Protein AF-A0A202BF23-F1 (afdb_monomer)

Secondary structure (DSSP, 8-state):
--SS---S-S-----PPSS-EE--------HHHHH--TTTSPP-HHHHHHHHHH-TT----EEEEPPSSS-EEEEEE--SSS-EEEEEEEEEESPPTT-EEEEEE--TTS-EE---EE--SSS-EEEEEEEEPTT-EEEEEEEEE-GGGPPPPTT-EEEEEEEEEE-TTSTTHHHHHHHHT-TTHHHHTPPEEEEEEEEEEEP---

Radius of gyration: 18.18 Å; Cα contacts (8 Å, |Δi|>4): 438; chains: 1; bounding box: 50×42×46 Å

Structure (mmCIF, N/CA/C/O backbone):
data_AF-A0A202BF23-F1
#
_entry.id   AF-A0A202BF23-F1
#
loop_
_atom_site.group_PDB
_atom_site.id
_atom_site.type_symbol
_atom_site.label_atom_id
_atom_site.label_alt_id
_atom_site.label_comp_id
_atom_site.label_asym_id
_atom_site.label_entity_id
_atom_site.label_seq_id
_atom_site.pdbx_PDB_ins_code
_atom_site.Cartn_x
_atom_site.Cartn_y
_atom_site.Cartn_z
_atom_site.occupancy
_atom_site.B_iso_or_equiv
_atom_site.auth_seq_id
_atom_site.auth_comp_id
_atom_site.auth_asym_id
_atom_site.auth_atom_id
_atom_site.pdbx_PDB_model_num
ATOM 1 N N . MET A 1 1 ? -21.261 -28.188 -0.546 1.00 32.59 1 MET A N 1
ATOM 2 C CA . MET A 1 1 ? -20.565 -27.336 -1.533 1.00 32.59 1 MET A CA 1
ATOM 3 C C . MET A 1 1 ? -21.656 -26.626 -2.327 1.00 32.59 1 MET A C 1
ATOM 5 O O . MET A 1 1 ? -22.545 -27.336 -2.766 1.00 32.59 1 MET A O 1
ATOM 9 N N . THR A 1 2 ? -21.747 -25.302 -2.445 1.00 29.02 2 THR A N 1
ATOM 10 C CA . THR A 1 2 ? -20.892 -24.213 -1.938 1.00 29.02 2 THR A CA 1
ATOM 11 C C . THR A 1 2 ? -21.683 -22.900 -1.945 1.00 29.02 2 THR A C 1
ATOM 13 O O . THR A 1 2 ? -22.467 -22.636 -2.849 1.00 29.02 2 THR A O 1
ATOM 16 N N . THR A 1 3 ? -21.447 -22.101 -0.908 1.00 30.55 3 THR A N 1
ATOM 17 C CA . THR A 1 3 ? -21.638 -20.652 -0.818 1.00 30.55 3 THR A CA 1
ATOM 18 C C . THR A 1 3 ? -21.166 -19.972 -2.103 1.00 30.55 3 THR A C 1
ATOM 20 O O . THR A 1 3 ? -20.131 -20.378 -2.631 1.00 30.55 3 THR A O 1
ATOM 23 N N . GLY A 1 4 ? -21.924 -18.971 -2.566 1.00 29.27 4 GLY A N 1
ATOM 24 C CA . GLY A 1 4 ? -21.693 -18.199 -3.792 1.00 29.27 4 GLY A CA 1
ATOM 25 C C . GLY A 1 4 ? -20.217 -18.062 -4.147 1.00 29.27 4 GLY A C 1
ATOM 26 O O . GLY A 1 4 ? -19.409 -17.543 -3.377 1.00 29.27 4 GLY A O 1
ATOM 27 N N . GLU A 1 5 ? -19.898 -18.642 -5.292 1.00 26.23 5 GLU A N 1
ATOM 28 C CA . GLU A 1 5 ? -18.566 -18.896 -5.800 1.00 26.23 5 GLU A CA 1
ATOM 29 C C . GLU A 1 5 ? -17.759 -17.599 -5.918 1.00 26.23 5 GLU A C 1
ATOM 31 O O . GLU A 1 5 ? -18.228 -16.576 -6.416 1.00 26.23 5 GLU A O 1
ATOM 36 N N . ARG A 1 6 ? -16.517 -17.649 -5.428 1.00 29.05 6 ARG A N 1
ATOM 37 C CA . ARG A 1 6 ? -15.528 -16.580 -5.576 1.00 29.05 6 ARG A CA 1
ATOM 38 C C . ARG A 1 6 ? -15.339 -16.285 -7.064 1.00 29.05 6 ARG A C 1
ATOM 40 O O . ARG A 1 6 ? -14.892 -17.160 -7.797 1.00 29.05 6 ARG A O 1
ATOM 47 N N . GLY A 1 7 ? -15.595 -15.051 -7.485 1.00 28.45 7 GLY A N 1
ATOM 48 C CA . GLY A 1 7 ? -15.391 -14.642 -8.870 1.00 28.45 7 GLY A CA 1
ATOM 49 C C . GLY A 1 7 ? -15.034 -13.168 -9.003 1.00 28.45 7 GLY A C 1
ATOM 50 O O . GLY A 1 7 ? -15.884 -12.363 -9.348 1.00 28.45 7 GLY A O 1
ATOM 51 N N . ALA A 1 8 ? -13.766 -12.825 -8.769 1.00 30.12 8 ALA A N 1
ATOM 52 C CA . ALA A 1 8 ? -13.170 -11.585 -9.286 1.00 30.12 8 ALA A CA 1
ATOM 53 C C . ALA A 1 8 ? -11.718 -11.796 -9.754 1.00 30.12 8 ALA A C 1
ATOM 55 O O . ALA A 1 8 ? -10.860 -10.921 -9.658 1.00 30.12 8 ALA A O 1
ATOM 56 N N . SER A 1 9 ? -11.414 -13.015 -10.200 1.00 29.23 9 SER A N 1
ATOM 57 C CA . SER A 1 9 ? -10.063 -13.422 -10.578 1.00 29.23 9 SER A CA 1
ATOM 58 C C . SER A 1 9 ? -10.107 -14.430 -11.724 1.00 29.23 9 SER A C 1
ATOM 60 O O . SER A 1 9 ? -9.580 -15.533 -11.619 1.00 29.23 9 SER A O 1
ATOM 62 N N . GLU A 1 10 ? -10.689 -14.030 -12.845 1.00 24.42 10 GLU A N 1
ATOM 63 C CA . GLU A 1 10 ? -10.120 -14.413 -14.132 1.00 24.42 10 GLU A CA 1
ATOM 64 C C . GLU A 1 10 ? -9.586 -13.127 -14.748 1.00 24.42 10 GLU A C 1
ATOM 66 O O . GLU A 1 10 ? -10.261 -12.101 -14.773 1.00 24.42 10 GLU A O 1
ATOM 71 N N . ALA A 1 11 ? -8.301 -13.141 -15.085 1.00 28.48 11 ALA A N 1
ATOM 72 C CA . ALA A 1 11 ? -7.583 -11.976 -15.556 1.00 28.48 11 ALA A CA 1
ATOM 73 C C . ALA A 1 11 ? -8.255 -11.428 -16.821 1.00 28.48 11 ALA A C 1
ATOM 75 O O . ALA A 1 11 ? -8.062 -11.964 -17.91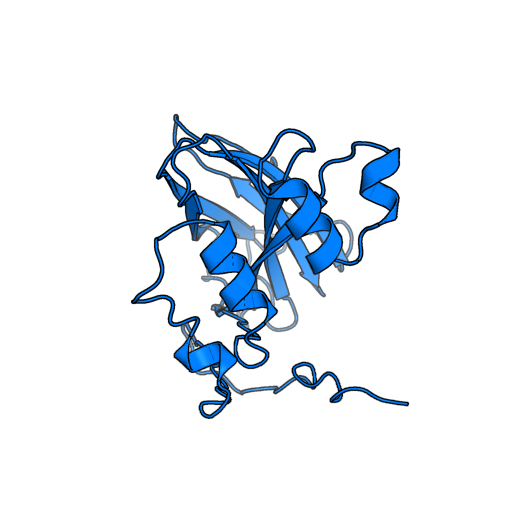0 1.00 28.48 11 ALA A O 1
ATOM 76 N N . PHE A 1 12 ? -9.006 -10.336 -16.691 1.00 29.98 12 PHE A N 1
ATOM 77 C CA . PHE A 1 12 ? -9.307 -9.498 -17.838 1.00 29.98 12 PHE A CA 1
ATOM 78 C C . PHE A 1 12 ? -7.980 -8.897 -18.304 1.00 29.98 12 PHE A C 1
ATOM 80 O O . PHE A 1 12 ? -7.415 -8.018 -17.653 1.00 29.98 12 PHE A O 1
ATOM 87 N N . VAL A 1 13 ? -7.451 -9.410 -19.413 1.00 35.03 13 VAL A N 1
ATOM 88 C CA . VAL A 1 13 ? -6.448 -8.689 -20.196 1.00 35.03 13 VAL A CA 1
ATOM 89 C C . VAL A 1 13 ? -7.226 -7.627 -20.959 1.00 35.03 13 VAL A C 1
ATOM 91 O O . VAL A 1 13 ? -7.806 -7.899 -22.006 1.00 35.03 13 VAL A O 1
ATOM 94 N N . ALA A 1 14 ? -7.322 -6.442 -20.368 1.00 39.75 14 ALA A N 1
ATOM 95 C CA . ALA A 1 14 ? -7.817 -5.269 -21.061 1.00 39.75 14 ALA A CA 1
ATOM 96 C C . ALA A 1 14 ? -6.629 -4.606 -21.765 1.00 39.75 14 ALA A C 1
ATOM 98 O O . ALA A 1 14 ? -5.595 -4.370 -21.140 1.00 39.75 14 ALA A O 1
ATOM 99 N N . ASP A 1 15 ? -6.772 -4.335 -23.059 1.00 42.09 15 ASP A N 1
ATOM 100 C CA . ASP A 1 15 ? -5.838 -3.484 -23.791 1.00 42.09 15 ASP A CA 1
ATOM 101 C C . ASP A 1 15 ? -6.163 -2.039 -23.395 1.00 42.09 15 ASP A C 1
ATOM 103 O O . ASP A 1 15 ? -7.164 -1.463 -23.833 1.00 42.09 15 ASP A O 1
ATOM 107 N N . LEU A 1 16 ? -5.425 -1.521 -22.413 1.00 51.53 16 LEU A N 1
ATOM 108 C CA . LEU A 1 16 ? -5.719 -0.235 -21.792 1.00 51.53 16 LEU A CA 1
ATOM 109 C C . LEU A 1 16 ? -5.020 0.889 -22.566 1.00 51.53 16 LEU A C 1
ATOM 111 O O . LEU A 1 16 ? -3.836 0.760 -22.883 1.00 51.53 16 LEU A O 1
ATOM 115 N N . PRO A 1 17 ? -5.712 2.006 -22.857 1.00 53.47 17 PRO A N 1
ATOM 116 C CA . PRO A 1 17 ? -5.052 3.185 -23.403 1.00 53.47 17 PRO A CA 1
ATOM 117 C C . PRO A 1 17 ? -3.982 3.697 -22.426 1.00 53.47 17 PRO A C 1
ATOM 119 O O . PRO A 1 17 ? -4.084 3.485 -21.218 1.00 53.47 17 PRO A O 1
ATOM 122 N N . LEU A 1 18 ? -2.975 4.403 -22.947 1.00 54.22 18 LEU A N 1
ATOM 123 C CA . LEU A 1 18 ? -1.952 5.061 -22.128 1.00 54.22 18 LEU A CA 1
ATOM 124 C C . LEU A 1 18 ? -2.610 5.983 -21.087 1.00 54.22 18 LEU A C 1
ATOM 126 O O . LEU A 1 18 ? -3.421 6.843 -21.442 1.00 54.22 18 LEU A O 1
ATOM 130 N N . GLY A 1 19 ? -2.234 5.819 -19.817 1.00 56.16 19 GLY A N 1
ATOM 131 C CA . GLY A 1 19 ? -2.743 6.601 -18.692 1.00 56.16 19 GLY A CA 1
ATOM 132 C C . GLY A 1 19 ? -3.387 5.759 -17.588 1.00 56.16 19 GLY A C 1
ATOM 133 O O . GLY A 1 19 ? -3.355 4.530 -17.595 1.00 56.16 19 GLY A O 1
ATOM 134 N N . HIS A 1 20 ? -3.967 6.447 -16.605 1.00 48.78 20 HIS A N 1
ATOM 135 C CA . HIS A 1 20 ? -4.634 5.803 -15.480 1.00 48.78 20 HIS A CA 1
ATOM 136 C C . HIS A 1 20 ? -5.991 5.235 -15.904 1.00 48.78 20 HIS A C 1
ATOM 138 O O . HIS A 1 20 ? -6.834 5.965 -16.431 1.00 48.78 20 HIS A O 1
ATOM 144 N N . VAL A 1 21 ? -6.224 3.952 -15.618 1.00 54.69 21 VAL A N 1
ATOM 145 C CA . VAL A 1 21 ? -7.527 3.315 -15.829 1.00 54.69 21 VAL A CA 1
ATOM 146 C C . VAL A 1 21 ? -8.022 2.675 -14.539 1.00 54.69 21 VAL A C 1
ATOM 148 O O . VAL A 1 21 ? -7.335 1.864 -13.914 1.00 54.69 21 VAL A O 1
ATOM 151 N N . CYS A 1 22 ? -9.262 3.008 -14.186 1.00 48.50 22 CYS A N 1
ATOM 152 C CA . CYS A 1 22 ? -10.037 2.324 -13.160 1.00 48.50 22 CYS A CA 1
ATOM 153 C C . CYS A 1 22 ? -10.973 1.313 -13.825 1.00 48.50 22 CYS A C 1
ATOM 155 O O . CYS A 1 22 ? -11.827 1.695 -14.623 1.00 48.50 22 CYS A O 1
ATOM 157 N N . LEU A 1 23 ? -10.853 0.033 -13.471 1.00 48.53 23 LEU A N 1
ATOM 158 C CA . LEU A 1 23 ? -11.830 -0.989 -13.842 1.00 48.53 23 LEU A CA 1
ATOM 159 C C . LEU A 1 23 ? -12.785 -1.198 -12.667 1.00 48.53 23 LEU A C 1
ATOM 161 O O . LEU A 1 23 ? -12.364 -1.615 -11.590 1.00 48.53 23 LEU A O 1
ATOM 165 N N . VAL A 1 24 ? -14.063 -0.889 -12.882 1.00 45.72 24 VAL A N 1
ATOM 166 C CA . VAL A 1 24 ? -15.134 -1.098 -11.904 1.00 45.72 24 VAL A CA 1
ATOM 167 C C . VAL A 1 24 ? -16.125 -2.085 -12.503 1.00 45.72 24 VAL A C 1
ATOM 169 O O . VAL A 1 24 ? -16.767 -1.790 -13.508 1.00 45.72 24 VAL A O 1
ATOM 172 N N . ALA A 1 25 ? -16.259 -3.251 -11.880 1.00 44.91 25 ALA A N 1
ATOM 173 C CA . ALA A 1 25 ? -17.493 -4.018 -11.965 1.00 44.91 25 ALA A CA 1
ATOM 174 C C . ALA A 1 25 ? -18.330 -3.626 -10.743 1.00 44.91 25 ALA A C 1
ATOM 176 O O . ALA A 1 25 ? -17.767 -3.362 -9.688 1.00 44.91 25 ALA A O 1
ATOM 177 N N . THR A 1 26 ? -19.653 -3.563 -10.851 1.00 47.16 26 THR A N 1
ATOM 178 C CA . THR A 1 26 ? -20.543 -3.313 -9.706 1.00 47.16 26 THR A CA 1
ATOM 179 C C . THR A 1 26 ? -21.704 -4.291 -9.745 1.00 47.16 26 THR A C 1
ATOM 181 O O . THR A 1 26 ? -22.404 -4.383 -10.748 1.00 47.16 26 THR A O 1
ATOM 184 N N . ILE A 1 27 ? -21.930 -5.015 -8.645 1.00 50.59 27 ILE A N 1
ATOM 185 C CA . ILE A 1 27 ? -23.194 -5.720 -8.409 1.00 50.59 27 ILE A CA 1
ATOM 186 C C . ILE A 1 27 ? -24.073 -4.733 -7.644 1.00 50.59 27 ILE A C 1
ATOM 188 O O . ILE A 1 27 ? -23.914 -4.544 -6.443 1.00 50.59 27 ILE A O 1
ATOM 192 N N . THR A 1 28 ? -24.943 -4.029 -8.360 1.00 52.12 28 THR A N 1
ATOM 193 C CA . THR A 1 28 ? -25.687 -2.872 -7.837 1.00 52.12 28 THR A CA 1
ATOM 194 C C . THR A 1 28 ? -26.924 -3.223 -7.006 1.00 52.12 28 THR A C 1
ATOM 196 O O . THR A 1 28 ? -27.590 -2.307 -6.540 1.00 52.12 28 THR A O 1
ATOM 199 N N . ASP A 1 29 ? -27.239 -4.508 -6.808 1.00 52.84 29 ASP A N 1
ATOM 200 C CA . ASP A 1 29 ? -28.583 -4.938 -6.378 1.00 52.84 29 ASP A CA 1
ATOM 201 C C . ASP A 1 29 ? -28.593 -5.859 -5.138 1.00 52.84 29 ASP A C 1
ATOM 203 O O . ASP A 1 29 ? -29.412 -6.768 -5.019 1.00 52.84 29 ASP A O 1
ATOM 207 N N . ALA A 1 30 ? -27.659 -5.654 -4.198 1.00 61.03 30 ALA A N 1
ATOM 208 C CA . ALA A 1 30 ? -27.653 -6.360 -2.912 1.00 61.03 30 ALA A CA 1
ATOM 209 C C . ALA A 1 30 ? -27.867 -5.400 -1.732 1.00 61.03 30 ALA A C 1
ATOM 211 O O . ALA A 1 30 ? -27.200 -4.372 -1.627 1.00 61.03 30 ALA A O 1
ATOM 212 N N . ASP A 1 31 ? -28.725 -5.807 -0.791 1.00 64.31 31 ASP A N 1
ATOM 213 C CA . ASP A 1 31 ? -29.079 -5.107 0.458 1.00 64.31 31 ASP A CA 1
ATOM 214 C C . ASP A 1 31 ? -27.857 -4.590 1.245 1.00 64.31 31 ASP A C 1
ATOM 216 O O . ASP A 1 31 ? -27.899 -3.541 1.892 1.00 64.31 31 ASP A O 1
ATOM 220 N N . PHE A 1 32 ? -26.745 -5.327 1.170 1.00 62.38 32 PHE A N 1
ATOM 221 C CA . PHE A 1 32 ? -25.466 -4.952 1.763 1.00 62.38 32 PHE A CA 1
ATOM 222 C C . PHE A 1 32 ? -24.928 -3.622 1.209 1.00 62.38 32 PHE A C 1
ATOM 224 O O . PHE A 1 32 ? -24.471 -2.797 1.995 1.00 62.38 32 PHE A O 1
ATOM 231 N N . PHE A 1 33 ? -25.000 -3.380 -0.105 1.00 61.34 33 PHE A N 1
ATOM 232 C CA . PHE A 1 33 ? -24.455 -2.172 -0.743 1.00 61.34 33 PHE A CA 1
ATOM 233 C C . PHE A 1 33 ? -25.331 -0.944 -0.533 1.00 61.34 33 PHE A C 1
ATOM 235 O O . PHE A 1 33 ? -24.811 0.157 -0.371 1.00 61.34 33 PHE A O 1
ATOM 242 N N . THR A 1 34 ? -26.651 -1.123 -0.467 1.00 65.81 34 THR A N 1
ATOM 243 C CA . THR A 1 34 ? -27.574 -0.038 -0.117 1.00 65.81 34 THR A CA 1
ATOM 244 C C . THR A 1 34 ? -27.359 0.427 1.326 1.00 65.81 34 THR A C 1
ATOM 246 O O . THR A 1 34 ? -27.456 1.619 1.609 1.00 65.81 34 THR A O 1
ATOM 249 N N . LYS A 1 35 ? -27.033 -0.503 2.238 1.00 62.34 35 LYS A N 1
ATOM 250 C CA . LYS A 1 35 ? -26.780 -0.222 3.663 1.00 62.34 35 LYS A CA 1
ATOM 251 C C . LYS A 1 35 ? -25.335 0.202 3.964 1.00 62.34 35 LYS A C 1
ATOM 253 O O . LYS A 1 35 ? -25.120 0.914 4.936 1.00 62.34 35 LYS A O 1
ATOM 258 N N . ASN A 1 36 ? -24.366 -0.185 3.134 1.00 57.69 36 ASN A N 1
ATOM 259 C CA . ASN A 1 36 ? -22.954 0.202 3.239 1.00 57.69 36 ASN A CA 1
ATOM 260 C C . ASN A 1 36 ? -22.564 1.158 2.105 1.00 57.69 36 ASN A C 1
ATOM 262 O O . ASN A 1 36 ? -21.635 0.892 1.347 1.00 57.69 36 ASN A O 1
ATOM 266 N N . ASN A 1 37 ? -23.286 2.266 1.953 1.00 63.66 37 ASN A N 1
ATOM 267 C CA . ASN A 1 37 ? -22.880 3.309 1.019 1.00 63.66 37 ASN A CA 1
ATOM 268 C C . ASN A 1 37 ? -21.746 4.150 1.654 1.00 63.66 37 ASN A C 1
ATOM 270 O O . ASN A 1 37 ? -21.987 4.813 2.665 1.00 63.66 37 ASN A O 1
ATOM 274 N N . PRO A 1 38 ? -20.529 4.176 1.073 1.00 57.25 38 PRO A N 1
ATOM 275 C CA . PRO A 1 38 ? -19.379 4.889 1.633 1.00 57.25 38 PRO A CA 1
ATOM 276 C C . PRO A 1 38 ? -19.593 6.407 1.722 1.00 57.25 38 PRO A C 1
ATOM 278 O O . PRO A 1 38 ? -18.895 7.077 2.473 1.00 57.25 38 PRO A O 1
ATOM 281 N N . LEU A 1 39 ? -20.572 6.955 0.993 1.00 60.59 39 LEU A N 1
ATOM 282 C CA . LEU A 1 39 ? -20.946 8.369 1.069 1.00 60.59 39 LEU A CA 1
ATOM 283 C C . LEU A 1 39 ? -21.827 8.708 2.280 1.00 60.59 39 LEU A C 1
ATOM 285 O O . LEU A 1 39 ? -21.992 9.884 2.591 1.00 60.59 39 LEU A O 1
ATOM 289 N N . THR A 1 40 ? -22.440 7.711 2.923 1.00 66.75 40 THR A N 1
ATOM 290 C CA . THR A 1 40 ? -23.420 7.920 4.005 1.00 66.75 40 THR A CA 1
ATOM 291 C C . THR A 1 40 ? -23.007 7.303 5.335 1.00 66.75 40 THR A C 1
ATOM 293 O O . THR A 1 40 ? -23.653 7.571 6.345 1.00 66.75 40 THR A O 1
ATOM 296 N N . ILE A 1 41 ? -21.979 6.456 5.347 1.00 67.44 41 ILE A N 1
ATOM 297 C CA . ILE A 1 41 ? -21.388 5.922 6.578 1.00 67.44 41 ILE A CA 1
ATOM 298 C C . ILE A 1 41 ? -20.361 6.908 7.140 1.00 67.44 41 ILE A C 1
ATOM 300 O O . ILE A 1 41 ? -19.752 7.680 6.399 1.00 67.44 41 ILE A O 1
ATOM 304 N N . GLU A 1 42 ? -20.177 6.884 8.459 1.00 69.19 42 GLU A N 1
ATOM 305 C CA . GLU A 1 42 ? -19.131 7.659 9.128 1.00 69.19 42 GLU A CA 1
ATOM 306 C C . GLU A 1 42 ? -17.753 7.289 8.554 1.00 69.19 42 GLU A C 1
ATOM 308 O O . GLU A 1 42 ? -17.476 6.114 8.295 1.00 69.19 42 GLU A O 1
ATOM 313 N N . GLN A 1 43 ? -16.904 8.286 8.300 1.00 67.88 43 GLN A N 1
ATOM 314 C CA . GLN A 1 43 ? -15.567 8.046 7.753 1.00 67.88 43 GLN A CA 1
ATOM 315 C C . GLN A 1 43 ? -14.695 7.313 8.781 1.00 67.88 43 GLN A C 1
ATOM 317 O O . GLN A 1 43 ? -14.816 7.551 9.980 1.00 67.88 43 GLN A O 1
ATOM 322 N N . GLY A 1 44 ? -13.841 6.404 8.310 1.00 75.75 44 GLY A N 1
ATOM 323 C CA . GLY A 1 44 ? -12.991 5.583 9.169 1.00 75.75 44 GLY A CA 1
ATOM 324 C C . GLY A 1 44 ? -12.388 4.402 8.415 1.00 75.75 44 GLY A C 1
ATOM 325 O O . GLY A 1 44 ? -12.989 3.871 7.472 1.00 75.75 44 GLY A O 1
ATOM 326 N N . ASN A 1 45 ? -11.205 3.960 8.841 1.00 77.50 45 ASN A N 1
ATOM 327 C CA . ASN A 1 45 ? -10.457 2.895 8.173 1.00 77.50 45 ASN A CA 1
ATOM 328 C C . ASN A 1 45 ? -11.267 1.594 8.139 1.00 77.50 45 ASN A C 1
ATOM 330 O O . ASN A 1 45 ? -11.342 0.933 7.103 1.00 77.50 45 ASN A O 1
ATOM 334 N N . TRP A 1 46 ? -11.932 1.255 9.249 1.00 80.94 46 TRP A N 1
ATOM 335 C CA . TRP A 1 46 ? -12.755 0.048 9.350 1.00 80.94 46 TRP A CA 1
ATOM 336 C C . TRP A 1 46 ? -13.915 0.033 8.349 1.00 80.94 46 TRP A C 1
ATOM 338 O O . TRP A 1 46 ? -14.144 -0.970 7.668 1.00 80.94 46 TRP A O 1
ATOM 348 N N . ASN A 1 47 ? -14.629 1.152 8.225 1.00 75.19 47 ASN A N 1
ATOM 349 C CA . ASN A 1 47 ? -15.759 1.281 7.309 1.00 75.19 47 ASN A CA 1
ATOM 350 C C . ASN A 1 47 ? -15.298 1.191 5.850 1.00 75.19 47 ASN A C 1
ATOM 352 O O . ASN A 1 47 ? -15.912 0.488 5.045 1.00 75.19 47 ASN A O 1
ATOM 356 N N . PHE A 1 48 ? -14.167 1.823 5.532 1.00 72.94 48 PHE A N 1
ATOM 357 C CA . PHE A 1 48 ? -13.545 1.747 4.216 1.00 72.94 48 PHE A CA 1
ATOM 358 C C . PHE A 1 48 ? -13.124 0.314 3.841 1.00 72.94 48 PHE A C 1
ATOM 360 O O . PHE A 1 48 ? -13.490 -0.176 2.772 1.00 72.94 48 PHE A O 1
ATOM 367 N N . VAL A 1 49 ? -12.423 -0.396 4.731 1.00 73.31 49 VAL A N 1
ATOM 368 C CA . VAL A 1 49 ? -12.025 -1.802 4.522 1.00 73.31 49 VAL A CA 1
ATOM 369 C C . VAL A 1 49 ? -13.229 -2.707 4.364 1.00 73.31 49 VAL A C 1
ATOM 371 O O . VAL A 1 49 ? -13.269 -3.538 3.459 1.00 73.31 49 VAL A O 1
ATOM 374 N N . THR A 1 50 ? -14.191 -2.593 5.280 1.00 72.25 50 THR A N 1
ATOM 375 C CA . THR A 1 50 ? -15.366 -3.465 5.298 1.00 72.25 50 THR A CA 1
ATOM 376 C C . THR A 1 50 ? -16.134 -3.316 3.995 1.00 72.25 50 THR A C 1
ATOM 378 O O . THR A 1 50 ? -16.556 -4.318 3.415 1.00 72.25 50 THR A O 1
ATOM 381 N N . TRP A 1 51 ? -16.252 -2.084 3.494 1.00 70.88 51 TRP A N 1
ATOM 382 C CA . TRP A 1 51 ? -16.799 -1.824 2.174 1.00 70.88 51 TRP A CA 1
ATOM 383 C C . TRP A 1 51 ? -15.971 -2.489 1.069 1.00 70.88 51 TRP A C 1
ATOM 385 O O . TRP A 1 51 ? -16.534 -3.220 0.260 1.00 70.88 51 TRP A O 1
ATOM 395 N N . LEU A 1 52 ? -14.649 -2.295 1.056 1.00 68.50 52 LEU A N 1
ATOM 396 C CA . LEU A 1 52 ? -13.762 -2.819 0.013 1.00 68.50 52 LEU A CA 1
ATOM 397 C C . LEU A 1 52 ? -13.774 -4.354 -0.063 1.00 68.50 52 LEU A C 1
ATOM 399 O O . LEU A 1 52 ? -13.883 -4.911 -1.149 1.00 68.50 52 LEU A O 1
ATOM 403 N N . ILE A 1 53 ? -13.705 -5.045 1.077 1.00 70.06 53 ILE A N 1
ATOM 404 C CA . ILE A 1 53 ? -13.633 -6.515 1.137 1.00 70.06 53 ILE A CA 1
ATOM 405 C C . ILE A 1 53 ? -14.965 -7.171 0.761 1.00 70.06 53 ILE A C 1
ATOM 407 O O . ILE A 1 53 ? -14.981 -8.192 0.074 1.00 70.06 53 ILE A O 1
ATOM 411 N N . ASN A 1 54 ? -16.088 -6.604 1.202 1.00 66.69 54 ASN A N 1
ATOM 412 C CA . ASN A 1 54 ? -17.408 -7.175 0.926 1.00 66.69 54 ASN A CA 1
ATOM 413 C C . ASN A 1 54 ? -17.982 -6.720 -0.419 1.00 66.69 54 ASN A C 1
ATOM 415 O O . ASN A 1 54 ? -18.924 -7.323 -0.937 1.00 66.69 54 ASN A O 1
ATOM 419 N N . ASN A 1 55 ? -17.407 -5.682 -1.022 1.00 61.62 55 ASN A N 1
ATOM 42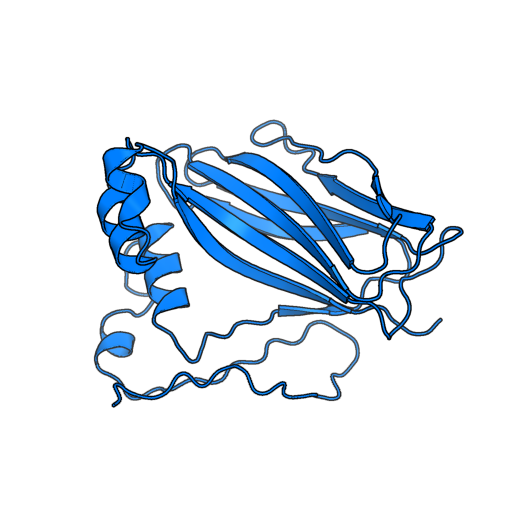0 C CA . ASN A 1 55 ? -17.691 -5.329 -2.394 1.00 61.62 55 ASN A CA 1
ATOM 421 C C . ASN A 1 55 ? -16.901 -6.238 -3.336 1.00 61.62 55 ASN A C 1
ATOM 423 O O . ASN A 1 55 ? -15.828 -5.887 -3.806 1.00 61.62 55 ASN A O 1
ATOM 427 N N . GLY A 1 56 ? -17.471 -7.405 -3.664 1.00 49.62 56 GLY A N 1
ATOM 428 C CA . GLY A 1 56 ? -16.892 -8.341 -4.644 1.00 49.62 56 GLY A CA 1
ATOM 429 C C . GLY A 1 56 ? -16.659 -7.725 -6.033 1.00 49.62 56 GLY A C 1
ATOM 430 O O . GLY A 1 56 ? -15.930 -8.278 -6.851 1.00 49.62 56 GLY A O 1
ATOM 431 N N . ALA A 1 57 ? -17.253 -6.559 -6.274 1.00 49.12 57 ALA A N 1
ATOM 432 C CA . ALA A 1 57 ? -17.115 -5.742 -7.461 1.00 49.12 57 ALA A CA 1
ATOM 433 C C . ALA A 1 57 ? -16.010 -4.660 -7.310 1.00 49.12 57 ALA A C 1
ATOM 435 O O . ALA A 1 57 ? -15.386 -4.251 -8.288 1.00 49.12 57 ALA A O 1
ATOM 436 N N . ALA A 1 58 ? -15.649 -4.302 -6.071 1.00 46.59 58 ALA A N 1
ATOM 437 C CA . ALA A 1 58 ? -14.440 -3.557 -5.712 1.00 46.59 58 ALA A CA 1
ATOM 438 C C . ALA A 1 58 ? -13.180 -4.437 -5.735 1.00 46.59 58 ALA A C 1
ATOM 440 O O . ALA A 1 58 ? -12.253 -4.222 -4.952 1.00 46.59 58 ALA A O 1
ATOM 441 N N . ALA A 1 59 ? -13.095 -5.382 -6.680 1.00 45.03 59 ALA A N 1
ATOM 442 C CA . ALA A 1 59 ? -11.834 -5.973 -7.120 1.00 45.03 59 ALA A CA 1
ATOM 443 C C . ALA A 1 59 ? -11.000 -4.901 -7.841 1.00 45.03 59 ALA A C 1
ATOM 445 O O . ALA A 1 59 ? -10.737 -4.938 -9.042 1.00 45.03 59 ALA A O 1
ATOM 446 N N . TRP A 1 60 ? -10.654 -3.881 -7.072 1.00 50.16 60 TRP A N 1
ATOM 447 C CA . TRP A 1 60 ? -10.058 -2.643 -7.486 1.00 50.16 60 TRP A CA 1
ATOM 448 C C . TRP A 1 60 ? -8.606 -2.935 -7.815 1.00 50.16 60 TRP A C 1
ATOM 450 O O . TRP A 1 60 ? -7.764 -3.115 -6.937 1.00 50.16 60 TRP A O 1
ATOM 460 N N . ARG A 1 61 ? -8.310 -3.023 -9.108 1.00 54.66 61 ARG A N 1
ATOM 461 C CA . ARG A 1 61 ? -6.940 -2.921 -9.592 1.00 54.66 61 ARG A CA 1
ATOM 462 C C . ARG A 1 61 ? -6.805 -1.548 -10.203 1.00 54.66 61 ARG A C 1
ATOM 464 O O . ARG A 1 61 ? -7.206 -1.328 -11.341 1.00 54.66 61 ARG A O 1
ATOM 471 N N . ASN A 1 62 ? -6.286 -0.613 -9.416 1.00 56.59 62 ASN A N 1
ATOM 472 C CA . ASN A 1 62 ? -5.760 0.606 -9.999 1.00 56.59 62 ASN A CA 1
ATOM 473 C C . ASN A 1 62 ? -4.556 0.211 -10.837 1.00 56.59 62 ASN A C 1
ATOM 475 O O . ASN A 1 62 ? -3.625 -0.401 -10.309 1.00 56.59 62 ASN A O 1
ATOM 479 N N . VAL A 1 63 ? -4.592 0.523 -12.125 1.00 55.91 63 VAL A N 1
ATOM 480 C CA . VAL A 1 63 ? -3.477 0.250 -13.019 1.00 55.91 63 VAL A CA 1
ATOM 481 C C . VAL A 1 63 ? -2.997 1.567 -13.596 1.00 55.91 63 VAL A C 1
ATOM 483 O O . VAL A 1 63 ? -3.793 2.422 -13.991 1.00 55.91 63 VAL A O 1
ATOM 486 N N . ASN A 1 64 ? -1.685 1.743 -13.608 1.00 62.09 64 ASN A N 1
ATOM 487 C CA . ASN A 1 64 ? -1.053 2.832 -14.329 1.00 62.09 64 ASN A CA 1
ATOM 488 C C . ASN A 1 64 ? 0.244 2.335 -14.943 1.00 62.09 64 ASN A C 1
ATOM 490 O O . ASN A 1 64 ? 0.851 1.379 -14.453 1.00 62.09 64 ASN A O 1
ATOM 494 N N . THR A 1 65 ? 0.679 2.974 -16.012 1.00 59.88 65 THR A N 1
ATOM 495 C CA . THR A 1 65 ? 2.000 2.697 -16.547 1.00 59.88 65 THR A CA 1
ATOM 496 C C . THR A 1 65 ? 3.067 3.389 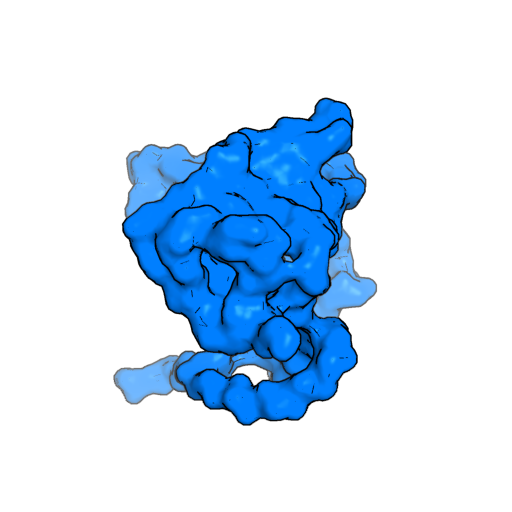-15.706 1.00 59.88 65 THR A C 1
ATOM 498 O O . THR A 1 65 ? 2.832 4.433 -15.092 1.00 59.88 65 THR A O 1
ATOM 501 N N . VAL A 1 66 ? 4.239 2.764 -15.600 1.00 61.09 66 VAL A N 1
ATOM 502 C CA . VAL A 1 66 ? 5.395 3.366 -14.937 1.00 61.09 66 VAL A CA 1
ATOM 503 C C . VAL A 1 66 ? 5.829 4.558 -15.794 1.00 61.09 66 VAL A C 1
ATOM 505 O O . VAL A 1 66 ? 6.152 4.356 -16.965 1.00 61.09 66 VAL A O 1
ATOM 508 N N . PRO A 1 67 ? 5.868 5.789 -15.254 1.00 61.97 67 PRO A N 1
ATOM 509 C CA . PRO A 1 67 ? 6.380 6.921 -16.009 1.00 61.97 67 PRO A CA 1
ATOM 510 C C . PRO A 1 67 ? 7.822 6.650 -16.460 1.00 61.97 67 PRO A C 1
ATOM 512 O O . PRO A 1 67 ? 8.604 6.064 -15.712 1.00 61.97 67 PRO A O 1
ATOM 515 N N . LYS A 1 68 ? 8.192 7.117 -17.664 1.00 56.00 68 LYS A N 1
ATOM 516 C CA . LYS A 1 68 ? 9.494 6.851 -18.320 1.00 56.00 68 LYS A CA 1
ATOM 517 C C . LYS A 1 68 ? 10.739 7.075 -17.445 1.00 56.00 68 LYS A C 1
ATOM 519 O O . LYS A 1 68 ? 11.782 6.507 -17.750 1.00 56.00 68 LYS A O 1
ATOM 524 N N . LEU A 1 69 ? 10.642 7.886 -16.389 1.00 56.50 69 LEU A N 1
ATOM 525 C CA . LEU A 1 69 ? 11.718 8.191 -15.448 1.00 56.50 69 LEU A CA 1
ATOM 526 C C . LEU A 1 69 ? 11.189 8.242 -14.002 1.00 56.50 69 LEU A C 1
ATOM 528 O O . LEU A 1 69 ? 10.820 9.297 -13.497 1.00 56.50 69 LEU A O 1
ATOM 532 N N . GLY A 1 70 ? 11.200 7.099 -13.320 1.00 65.31 70 GLY A N 1
ATOM 533 C CA . GLY A 1 70 ? 11.895 7.004 -12.034 1.00 65.31 70 GLY A CA 1
ATOM 534 C C . GLY A 1 70 ? 11.265 7.576 -10.762 1.00 65.31 70 GLY A C 1
ATOM 535 O O . GLY A 1 70 ? 11.749 7.204 -9.704 1.00 65.31 70 GLY A O 1
ATOM 536 N N . GLU A 1 71 ? 10.206 8.380 -10.772 1.00 72.38 71 GLU A N 1
ATOM 537 C CA . GLU A 1 71 ? 9.479 8.718 -9.536 1.00 72.38 71 GLU A CA 1
ATOM 538 C C . GLU A 1 71 ? 7.976 8.835 -9.795 1.00 72.38 71 GLU A C 1
ATOM 540 O O . GLU A 1 71 ? 7.525 9.452 -10.759 1.00 72.38 71 GLU A O 1
ATOM 545 N N . THR A 1 72 ? 7.176 8.222 -8.930 1.00 78.88 72 THR A N 1
ATOM 546 C CA . THR A 1 72 ? 5.716 8.355 -8.926 1.00 78.88 72 THR A CA 1
ATOM 547 C C . THR A 1 72 ? 5.214 8.366 -7.489 1.00 78.88 72 THR A C 1
ATOM 549 O O . THR A 1 72 ? 5.953 8.015 -6.569 1.00 78.88 72 THR A O 1
ATOM 552 N N . SER A 1 73 ? 3.978 8.799 -7.263 1.00 78.94 73 SER A N 1
ATOM 553 C CA . SER A 1 73 ? 3.398 8.823 -5.927 1.00 78.94 73 SER A CA 1
ATOM 554 C C . SER A 1 73 ? 1.971 8.300 -5.911 1.00 78.94 73 SER A C 1
ATOM 556 O O . SER A 1 73 ? 1.207 8.446 -6.864 1.00 78.94 73 SER A O 1
ATOM 558 N N . LEU A 1 74 ? 1.629 7.669 -4.794 1.00 79.75 74 LEU A N 1
ATOM 559 C CA . LEU A 1 74 ? 0.281 7.269 -4.425 1.00 79.75 74 LEU A CA 1
ATOM 560 C C . LEU A 1 74 ? -0.135 8.057 -3.188 1.00 79.75 74 LEU A C 1
ATOM 562 O O . LEU A 1 74 ? 0.704 8.408 -2.359 1.00 79.75 74 LEU A O 1
ATOM 566 N N . VAL A 1 75 ? -1.430 8.312 -3.046 1.00 77.88 75 VAL A N 1
ATOM 567 C CA . VAL A 1 75 ? -1.982 8.913 -1.829 1.00 77.88 75 VAL A CA 1
ATOM 568 C C . VAL A 1 75 ? -2.474 7.798 -0.917 1.00 77.88 75 VAL A C 1
ATOM 570 O O . VAL A 1 75 ? -3.091 6.839 -1.382 1.00 77.88 75 VAL A O 1
ATOM 573 N N . PHE A 1 76 ? -2.206 7.926 0.377 1.00 79.19 76 PHE A N 1
ATOM 574 C CA . PHE A 1 76 ? -2.775 7.056 1.397 1.00 79.19 76 PHE A CA 1
ATOM 575 C C . PHE A 1 76 ? -3.352 7.889 2.536 1.00 79.19 76 PHE A C 1
ATOM 577 O O . PHE A 1 76 ? -2.924 9.018 2.779 1.00 79.19 76 PHE A O 1
ATOM 584 N N . HIS A 1 77 ? -4.328 7.321 3.234 1.00 78.62 77 HIS A N 1
ATOM 585 C CA . HIS A 1 77 ? -5.056 8.015 4.285 1.00 78.62 77 HIS A CA 1
ATOM 586 C C . HIS A 1 77 ? -5.101 7.179 5.558 1.00 7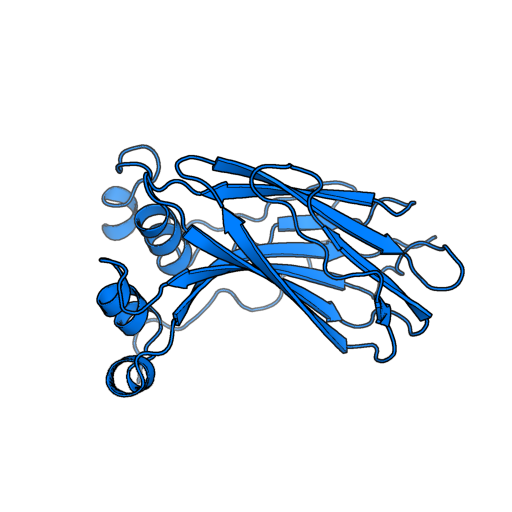8.62 77 HIS A C 1
ATOM 588 O O . HIS A 1 77 ? -5.318 5.970 5.494 1.00 78.62 77 HIS A O 1
ATOM 594 N N . ASN A 1 78 ? -4.957 7.849 6.697 1.00 84.81 78 ASN A N 1
ATOM 595 C CA . ASN A 1 78 ? -5.505 7.388 7.960 1.00 84.81 78 ASN A CA 1
ATOM 596 C C . ASN A 1 78 ? -6.812 8.146 8.200 1.00 84.81 78 ASN A C 1
ATOM 598 O O . ASN A 1 78 ? -6.786 9.354 8.416 1.00 84.81 78 ASN A O 1
ATOM 602 N N . GLN A 1 79 ? -7.947 7.457 8.135 1.00 81.56 79 GLN A N 1
ATOM 603 C CA . GLN A 1 79 ? -9.258 8.079 8.340 1.00 81.56 79 GLN A CA 1
ATOM 604 C C . GLN A 1 79 ? -9.694 8.081 9.807 1.00 81.56 79 GLN A C 1
ATOM 606 O O . GLN A 1 79 ? -10.699 8.705 10.136 1.00 81.56 79 GLN A O 1
ATOM 611 N N . ASP A 1 80 ? -8.957 7.399 10.683 1.00 80.50 80 ASP A N 1
ATOM 612 C CA . ASP A 1 80 ? -9.312 7.302 12.092 1.00 80.50 80 ASP A CA 1
ATOM 613 C C . ASP A 1 80 ? -8.759 8.494 12.884 1.00 80.50 80 ASP A C 1
ATOM 615 O O . ASP A 1 80 ? -7.731 9.093 12.554 1.00 80.50 80 ASP A O 1
ATOM 619 N N . GLY A 1 81 ? -9.441 8.827 13.982 1.00 84.88 81 GLY A N 1
ATOM 620 C CA . GLY A 1 81 ? -9.010 9.852 14.941 1.00 84.88 81 GLY A CA 1
ATOM 621 C C . GLY A 1 81 ? -7.830 9.429 15.829 1.00 84.88 81 GLY A C 1
ATOM 622 O O . GLY A 1 81 ? -7.456 10.166 16.742 1.00 84.88 81 GLY A O 1
ATOM 623 N N . THR A 1 82 ? -7.248 8.257 15.585 1.00 91.56 82 THR A N 1
ATOM 624 C CA . THR A 1 82 ? -6.125 7.670 16.325 1.00 91.56 82 THR A CA 1
ATOM 625 C C . THR A 1 82 ? -4.908 7.496 15.418 1.00 91.56 82 THR A C 1
ATOM 627 O O . THR A 1 82 ? -5.065 7.369 14.204 1.00 91.56 82 THR A O 1
ATOM 630 N N . PRO A 1 83 ? -3.675 7.501 15.960 1.00 94.88 83 PRO A N 1
ATOM 631 C CA . PRO A 1 83 ? -2.509 7.096 15.187 1.00 94.88 83 PRO A CA 1
ATOM 632 C C . PRO A 1 83 ? -2.610 5.612 14.831 1.00 94.88 83 PRO A C 1
ATOM 634 O O . PRO A 1 83 ? -2.779 4.779 15.721 1.00 94.88 83 PRO A O 1
ATOM 637 N N . GLU A 1 84 ? -2.459 5.280 13.552 1.00 93.31 84 GLU A N 1
ATOM 638 C CA . GLU A 1 84 ? -2.613 3.911 13.053 1.00 93.31 84 GLU A CA 1
ATOM 639 C C . GLU A 1 84 ? -1.360 3.444 12.313 1.00 93.31 84 GLU A C 1
ATOM 641 O O . GLU A 1 84 ? -0.687 4.218 11.628 1.00 93.31 84 GLU A O 1
ATOM 646 N N . GLN A 1 85 ? -1.025 2.159 12.454 1.00 96.06 85 GLN A N 1
ATOM 647 C CA . GLN A 1 85 ? 0.119 1.571 11.765 1.00 96.06 85 GLN A CA 1
ATOM 648 C C . GLN A 1 85 ? -0.304 1.003 10.409 1.00 96.06 85 GLN A C 1
ATOM 650 O O . GLN A 1 85 ? -1.205 0.173 10.324 1.00 96.06 85 GLN A O 1
ATOM 655 N N . PHE A 1 86 ? 0.418 1.375 9.357 1.00 94.06 86 PHE A N 1
ATOM 656 C CA . PHE A 1 86 ? 0.237 0.839 8.014 1.00 94.06 86 PHE A CA 1
ATOM 657 C C . PHE A 1 86 ? 1.517 0.170 7.523 1.00 94.06 86 PHE A C 1
ATOM 659 O O . PHE A 1 86 ? 2.623 0.611 7.835 1.00 94.06 86 PHE A O 1
ATOM 666 N N . SER A 1 87 ? 1.373 -0.888 6.729 1.00 95.50 87 SER A N 1
ATOM 667 C CA . SER A 1 87 ? 2.458 -1.486 5.956 1.00 95.50 87 SER A CA 1
ATOM 668 C C . SER A 1 87 ? 2.195 -1.318 4.470 1.00 95.50 87 SER A C 1
ATOM 670 O O . SER A 1 87 ? 1.139 -1.701 3.970 1.00 95.50 87 SER A O 1
ATOM 672 N N . PHE A 1 88 ? 3.196 -0.827 3.751 1.00 94.38 88 PHE A N 1
ATOM 673 C CA . PHE A 1 88 ? 3.225 -0.836 2.297 1.00 94.38 88 PHE A CA 1
ATOM 674 C C . PHE A 1 88 ? 4.051 -2.021 1.822 1.00 94.38 88 PHE A C 1
ATOM 676 O O . PHE A 1 88 ? 5.159 -2.261 2.310 1.00 94.38 88 PHE A O 1
ATOM 683 N N . VAL A 1 89 ? 3.498 -2.774 0.880 1.00 95.19 89 VAL A N 1
ATOM 684 C CA . VAL A 1 89 ? 4.115 -3.970 0.314 1.00 95.19 89 VAL A CA 1
ATOM 685 C C . VAL A 1 89 ? 4.251 -3.790 -1.186 1.00 95.19 89 VAL A C 1
ATOM 687 O O . VAL A 1 89 ? 3.250 -3.684 -1.881 1.00 95.19 89 VAL A O 1
ATOM 690 N N . MET A 1 90 ? 5.479 -3.799 -1.687 1.00 94.31 90 MET A N 1
ATOM 691 C CA . MET A 1 90 ? 5.783 -3.770 -3.112 1.00 94.31 90 MET A CA 1
ATOM 692 C C . MET A 1 90 ? 6.112 -5.182 -3.587 1.00 94.31 90 MET A C 1
ATOM 694 O O . MET A 1 90 ? 7.086 -5.770 -3.126 1.00 94.31 90 MET A O 1
ATOM 698 N N . ARG A 1 91 ? 5.327 -5.722 -4.519 1.00 93.94 91 ARG A N 1
ATOM 699 C CA . ARG A 1 91 ? 5.522 -7.044 -5.121 1.00 93.94 91 ARG A CA 1
ATOM 700 C C . ARG A 1 91 ? 5.890 -6.912 -6.583 1.00 93.94 91 ARG A C 1
ATOM 702 O O . ARG A 1 91 ? 5.122 -6.409 -7.398 1.00 93.94 91 ARG A O 1
ATOM 709 N N . CYS A 1 92 ? 7.065 -7.414 -6.911 1.00 91.12 92 CYS A N 1
ATOM 710 C CA . CYS A 1 92 ? 7.582 -7.445 -8.265 1.00 91.12 92 CYS A CA 1
ATOM 711 C C . CYS A 1 92 ? 7.133 -8.723 -8.964 1.00 91.12 92 CYS A C 1
ATOM 713 O O . CYS A 1 92 ? 7.145 -9.799 -8.365 1.00 91.12 92 CYS A O 1
ATOM 715 N N . ARG A 1 93 ? 6.804 -8.620 -10.250 1.00 91.00 93 ARG A N 1
ATOM 716 C CA . ARG A 1 93 ? 6.600 -9.770 -11.129 1.00 91.00 93 ARG A CA 1
ATOM 717 C C . ARG A 1 93 ? 7.238 -9.491 -12.482 1.00 91.00 93 ARG A C 1
ATOM 719 O O . ARG A 1 93 ? 6.856 -8.536 -13.155 1.00 91.00 93 ARG A O 1
ATOM 726 N N . ARG A 1 94 ? 8.168 -10.361 -12.894 1.00 89.75 94 ARG A N 1
ATOM 727 C CA . ARG A 1 94 ? 8.952 -10.233 -14.139 1.00 89.75 94 ARG A CA 1
ATOM 728 C C . ARG A 1 94 ? 9.724 -8.908 -14.226 1.00 89.75 94 ARG A C 1
ATOM 730 O O . ARG A 1 94 ? 9.915 -8.378 -15.317 1.00 89.75 94 ARG A O 1
ATOM 737 N N . VAL A 1 95 ? 10.138 -8.361 -13.083 1.00 90.75 95 VAL A N 1
ATOM 738 C CA . VAL A 1 95 ? 10.986 -7.161 -13.024 1.00 90.75 95 VAL A CA 1
ATOM 739 C C . VAL A 1 95 ? 12.436 -7.589 -13.265 1.00 90.75 95 VAL A C 1
ATOM 741 O O . VAL A 1 95 ? 12.910 -8.464 -12.551 1.00 90.75 95 VAL A O 1
ATOM 744 N N . PRO A 1 96 ? 13.162 -7.034 -14.247 1.00 92.25 96 PRO A N 1
ATOM 745 C CA . PRO A 1 96 ? 14.510 -7.505 -14.558 1.00 92.25 96 PRO A CA 1
ATOM 746 C C . PRO A 1 96 ? 15.495 -7.370 -13.387 1.00 92.25 96 PRO A C 1
ATOM 748 O O . PRO A 1 96 ? 15.451 -6.396 -12.631 1.00 92.25 96 PRO A O 1
ATOM 751 N N . GLU A 1 97 ? 16.431 -8.312 -13.281 1.00 94.56 97 GLU A N 1
ATOM 752 C CA . GLU A 1 97 ? 17.557 -8.216 -12.349 1.00 94.56 97 GLU A CA 1
ATOM 753 C C . GLU A 1 97 ? 18.382 -6.945 -12.616 1.00 94.56 97 GLU A C 1
ATOM 7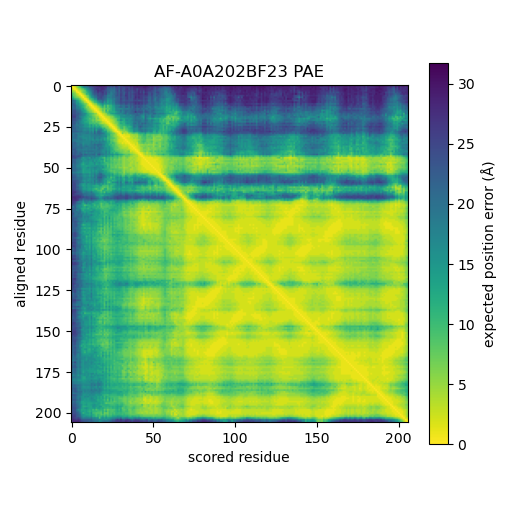55 O O . GLU A 1 97 ? 18.604 -6.561 -13.765 1.00 94.56 97 GLU A O 1
ATOM 760 N N . GLY A 1 98 ? 18.811 -6.269 -11.549 1.00 92.88 98 GLY A N 1
ATOM 761 C CA . GLY A 1 98 ? 19.518 -4.988 -11.628 1.00 92.88 98 GLY A CA 1
ATOM 762 C C . GLY A 1 98 ? 18.611 -3.753 -11.674 1.00 92.88 98 GLY A C 1
ATOM 763 O O . GLY A 1 98 ? 19.126 -2.636 -11.646 1.00 92.88 98 GLY A O 1
ATOM 764 N N . SER A 1 99 ? 17.284 -3.931 -11.701 1.00 93.56 99 SER A N 1
ATOM 765 C CA . SER A 1 99 ? 16.321 -2.842 -11.460 1.00 93.56 99 SER A CA 1
ATOM 766 C C . SER A 1 99 ? 16.483 -2.281 -10.042 1.00 93.56 99 SER A C 1
ATOM 768 O O . SER A 1 99 ? 16.862 -3.018 -9.129 1.00 93.56 99 SER A O 1
ATOM 770 N N . LYS A 1 100 ? 16.176 -0.999 -9.834 1.00 94.06 100 LYS A N 1
ATOM 771 C CA . LYS A 1 100 ? 16.239 -0.324 -8.533 1.00 94.06 100 LYS A CA 1
ATOM 772 C C . LYS A 1 100 ? 14.857 0.135 -8.092 1.00 94.06 100 LYS A C 1
ATOM 774 O O . LYS A 1 100 ? 14.136 0.780 -8.852 1.00 94.06 100 LYS A O 1
ATOM 779 N N . LEU A 1 101 ? 14.505 -0.193 -6.855 1.00 94.12 101 LEU A N 1
ATOM 780 C CA . LEU A 1 101 ? 13.185 0.049 -6.288 1.00 94.12 101 LEU A CA 1
ATOM 781 C C . LEU A 1 101 ? 13.291 0.714 -4.915 1.00 94.12 101 LEU A C 1
ATOM 783 O O . LEU A 1 101 ? 14.160 0.354 -4.120 1.00 94.12 101 LEU A O 1
ATOM 787 N N . ARG A 1 102 ? 12.387 1.648 -4.609 1.00 95.12 102 ARG A N 1
ATOM 788 C CA . ARG A 1 102 ? 12.286 2.294 -3.288 1.00 95.12 102 ARG A CA 1
ATOM 789 C C . ARG A 1 102 ? 10.851 2.723 -3.003 1.00 95.12 102 ARG A C 1
ATOM 791 O O . ARG A 1 102 ? 10.158 3.181 -3.907 1.00 95.12 102 ARG A O 1
ATOM 798 N N . MET A 1 103 ? 10.438 2.620 -1.746 1.00 95.12 103 MET A N 1
ATOM 799 C CA . MET A 1 103 ? 9.220 3.212 -1.193 1.00 95.12 103 MET A CA 1
ATOM 800 C C . MET A 1 103 ? 9.615 4.193 -0.101 1.00 95.12 103 MET A C 1
ATOM 802 O O . MET A 1 103 ? 10.356 3.814 0.805 1.00 95.12 103 MET A O 1
ATOM 806 N N . TYR A 1 104 ? 9.130 5.427 -0.163 1.00 95.69 104 TYR A N 1
ATOM 807 C CA . TYR A 1 104 ? 9.481 6.435 0.830 1.00 95.69 104 TYR A CA 1
ATOM 808 C C . TYR A 1 104 ? 8.401 7.504 0.984 1.00 95.69 104 TYR A C 1
ATOM 810 O O . TYR A 1 104 ? 7.555 7.698 0.113 1.00 95.69 104 TYR A O 1
ATOM 818 N N . SER A 1 105 ? 8.449 8.205 2.108 1.00 93.06 105 SER A N 1
ATOM 819 C CA . SER A 1 105 ? 7.733 9.449 2.357 1.00 93.06 105 SER A CA 1
ATOM 820 C C . SER A 1 105 ? 8.694 10.404 3.048 1.00 93.06 105 SER A C 1
ATOM 822 O O . SER A 1 105 ? 9.347 10.029 4.023 1.00 93.06 105 SER A O 1
ATOM 824 N N . ASP A 1 106 ? 8.758 11.633 2.543 1.00 93.31 106 ASP A N 1
ATOM 825 C CA . ASP A 1 106 ? 9.547 12.714 3.143 1.00 93.31 106 ASP A CA 1
ATOM 826 C C . ASP A 1 106 ? 8.697 13.588 4.082 1.00 93.31 106 ASP A C 1
ATOM 828 O O . ASP A 1 106 ? 9.162 14.631 4.537 1.00 93.31 106 ASP A O 1
ATOM 832 N N . ASP A 1 107 ? 7.437 13.209 4.328 1.00 92.25 107 ASP A N 1
ATOM 833 C CA . ASP A 1 107 ? 6.557 13.932 5.243 1.00 92.25 107 ASP A CA 1
ATOM 834 C C . ASP A 1 107 ? 7.062 13.772 6.686 1.00 92.25 107 ASP A C 1
ATOM 836 O O . ASP A 1 107 ? 7.103 12.640 7.170 1.00 92.25 107 ASP A O 1
ATOM 840 N N . PRO A 1 108 ? 7.433 14.855 7.395 1.00 92.12 108 PRO A N 1
ATOM 841 C CA . PRO A 1 108 ? 7.961 14.774 8.755 1.00 92.12 108 PRO A CA 1
ATOM 842 C C . PRO A 1 108 ? 7.055 14.035 9.746 1.00 92.12 108 PRO A C 1
ATOM 844 O O . PRO A 1 108 ? 7.569 13.407 10.672 1.00 92.12 108 PRO A O 1
ATOM 847 N N . ASP A 1 109 ? 5.736 14.081 9.549 1.00 90.38 109 ASP A N 1
ATOM 848 C CA . ASP A 1 109 ? 4.768 13.490 10.475 1.00 90.38 109 ASP A CA 1
ATOM 849 C C . ASP A 1 109 ? 4.581 11.978 10.251 1.00 90.38 109 ASP A C 1
ATOM 851 O O . ASP A 1 109 ? 4.075 11.271 11.124 1.00 90.38 109 ASP A O 1
ATOM 855 N N . ALA A 1 110 ? 5.006 11.468 9.091 1.00 90.62 110 ALA A N 1
ATOM 856 C CA . ALA A 1 110 ? 4.888 10.066 8.696 1.00 90.62 110 ALA A CA 1
ATOM 857 C C . ALA A 1 110 ? 6.041 9.647 7.762 1.00 90.62 110 ALA A C 1
ATOM 859 O O . ALA A 1 110 ? 5.820 9.035 6.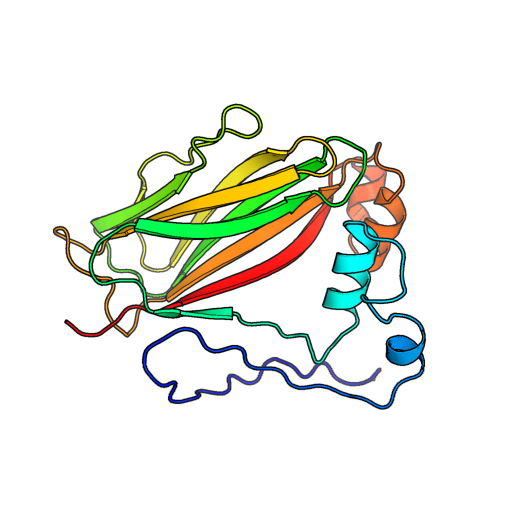711 1.00 90.62 110 ALA A O 1
ATOM 860 N N . ALA A 1 111 ? 7.277 9.997 8.128 1.00 94.50 111 ALA A N 1
ATOM 861 C CA . ALA A 1 111 ? 8.456 9.743 7.305 1.00 94.50 111 ALA A CA 1
ATOM 862 C C . ALA A 1 111 ? 8.852 8.265 7.347 1.00 94.50 111 ALA A C 1
ATOM 864 O O . ALA A 1 111 ? 8.900 7.640 8.410 1.00 94.50 111 ALA A O 1
ATOM 865 N N . PHE A 1 112 ? 9.197 7.708 6.190 1.00 95.38 112 PHE A N 1
ATOM 866 C CA . PHE A 1 112 ? 9.751 6.360 6.089 1.00 95.38 112 PHE A CA 1
ATOM 867 C C . PHE A 1 112 ? 10.555 6.198 4.807 1.00 95.38 112 PHE A C 1
ATOM 869 O O . PHE A 1 112 ? 10.360 6.920 3.833 1.00 95.38 112 PHE A O 1
ATOM 876 N N . ASP A 1 113 ? 11.433 5.201 4.795 1.00 95.94 113 ASP A N 1
ATOM 877 C CA . ASP A 1 113 ? 12.214 4.836 3.623 1.00 95.94 113 ASP A CA 1
ATOM 878 C C . ASP A 1 113 ? 12.540 3.341 3.666 1.00 95.94 113 ASP A C 1
ATOM 880 O O . ASP A 1 113 ? 13.088 2.843 4.650 1.00 95.94 113 ASP A O 1
ATOM 884 N N . SER A 1 114 ? 12.211 2.613 2.600 1.00 95.19 114 SER A N 1
ATOM 885 C CA . SER A 1 114 ? 12.615 1.214 2.438 1.00 95.19 114 SER A CA 1
ATOM 886 C C . SER A 1 114 ? 14.112 1.048 2.153 1.00 95.19 114 SER A C 1
ATOM 888 O O . SER A 1 114 ? 14.612 -0.075 2.142 1.00 95.19 114 SER A O 1
ATOM 890 N N . GLY A 1 115 ? 14.805 2.145 1.841 1.00 94.88 115 GLY A N 1
ATOM 891 C CA . GLY A 1 115 ? 16.098 2.144 1.176 1.00 94.88 115 GLY A CA 1
ATOM 892 C C . GLY A 1 115 ? 15.963 1.801 -0.308 1.00 94.88 115 GLY A C 1
ATOM 893 O O . GLY A 1 115 ? 14.961 1.233 -0.754 1.00 94.88 115 GLY A O 1
ATOM 894 N N . MET A 1 116 ? 16.990 2.155 -1.083 1.00 94.75 116 MET A N 1
ATOM 895 C CA . MET A 1 116 ? 17.094 1.732 -2.477 1.00 94.75 116 MET A CA 1
ATOM 896 C C . MET A 1 116 ? 17.491 0.256 -2.535 1.00 94.75 116 MET A C 1
ATOM 898 O O . MET A 1 116 ? 18.563 -0.123 -2.062 1.00 94.75 116 MET A O 1
ATOM 902 N N . VAL A 1 117 ? 16.642 -0.569 -3.134 1.00 94.06 117 VAL A N 1
ATOM 903 C CA . VAL A 1 117 ? 16.842 -2.012 -3.255 1.00 94.06 117 VAL A CA 1
ATOM 904 C C . VAL A 1 117 ? 17.100 -2.372 -4.707 1.00 94.06 117 VAL A C 1
ATOM 906 O O . VAL A 1 117 ? 16.306 -2.052 -5.590 1.00 94.06 117 VAL A O 1
ATOM 909 N N . THR A 1 118 ? 18.189 -3.097 -4.943 1.00 94.69 118 THR A N 1
ATOM 910 C CA . THR A 1 118 ? 18.455 -3.725 -6.238 1.00 94.69 118 THR A CA 1
ATOM 911 C C . THR A 1 118 ? 17.707 -5.050 -6.327 1.00 94.69 118 THR A C 1
ATOM 913 O O . THR A 1 118 ? 17.812 -5.899 -5.439 1.00 94.69 118 THR A O 1
ATOM 916 N N . VAL A 1 119 ? 16.958 -5.238 -7.408 1.00 92.94 119 VAL A N 1
ATOM 917 C CA . VAL A 1 119 ? 16.237 -6.475 -7.706 1.00 92.94 119 VAL A CA 1
ATOM 918 C C . VAL A 1 119 ? 17.237 -7.566 -8.070 1.00 92.94 119 VAL A C 1
ATOM 920 O O . VAL A 1 119 ? 18.004 -7.409 -9.019 1.00 92.94 119 VAL A O 1
ATOM 923 N N . VAL A 1 120 ? 17.211 -8.674 -7.326 1.00 91.25 120 VAL A N 1
ATOM 924 C CA . VAL A 1 120 ? 18.087 -9.847 -7.543 1.00 91.25 120 VAL A CA 1
ATOM 925 C C . VAL A 1 120 ? 17.323 -11.070 -8.057 1.00 91.25 120 VAL A C 1
ATOM 927 O O . VAL A 1 120 ? 17.918 -12.083 -8.411 1.00 91.25 120 VAL A O 1
ATOM 930 N N . LYS A 1 121 ? 15.988 -11.002 -8.056 1.00 88.06 121 LYS A N 1
ATOM 931 C CA . LYS A 1 121 ? 15.078 -12.016 -8.597 1.00 88.06 121 LYS A CA 1
ATOM 932 C C . LYS A 1 121 ? 13.909 -11.323 -9.269 1.00 88.06 121 LYS A C 1
ATOM 934 O O . LYS A 1 121 ? 13.420 -10.316 -8.770 1.00 88.06 121 LYS A O 1
ATOM 939 N N . ASP A 1 122 ? 13.419 -11.911 -10.350 1.00 80.25 122 ASP A N 1
ATOM 940 C CA . ASP A 1 122 ? 12.324 -11.351 -11.143 1.00 80.25 122 ASP A CA 1
ATOM 941 C C . ASP A 1 122 ? 10.989 -11.214 -10.387 1.00 80.25 122 ASP A C 1
ATOM 943 O O . ASP A 1 122 ? 10.124 -10.414 -10.762 1.00 80.25 122 ASP A O 1
ATOM 947 N N . SER A 1 123 ? 10.847 -11.973 -9.300 1.00 86.50 123 SER A N 1
ATOM 948 C CA . SER A 1 123 ? 9.805 -11.865 -8.290 1.00 86.50 123 SER A CA 1
ATOM 949 C C . SER A 1 123 ? 10.430 -11.598 -6.921 1.00 86.50 123 SER A C 1
ATOM 951 O O . SER A 1 123 ? 11.117 -12.452 -6.357 1.00 86.50 123 SER A O 1
ATOM 953 N N . GLN A 1 124 ? 10.161 -10.418 -6.364 1.00 89.12 124 GLN A N 1
ATOM 954 C CA . GLN A 1 124 ? 10.690 -9.962 -5.079 1.00 89.12 124 GLN A CA 1
ATOM 955 C C . GLN A 1 124 ? 9.643 -9.113 -4.351 1.00 89.12 124 GLN A C 1
ATOM 957 O O . GLN A 1 124 ? 8.899 -8.365 -4.984 1.00 89.12 124 GLN A O 1
ATOM 962 N N . GLU A 1 125 ? 9.584 -9.236 -3.025 1.00 93.75 125 GLU A N 1
ATOM 963 C CA . GLU A 1 125 ? 8.718 -8.425 -2.165 1.00 93.75 125 GLU A CA 1
ATOM 964 C C . GLU A 1 125 ? 9.573 -7.476 -1.316 1.00 93.75 125 GLU A C 1
ATOM 966 O O . GLU A 1 125 ? 10.576 -7.893 -0.734 1.00 93.75 125 GLU A O 1
ATOM 971 N N . LEU A 1 126 ? 9.177 -6.206 -1.243 1.00 93.62 126 LEU A N 1
ATOM 972 C CA . LEU A 1 126 ? 9.698 -5.224 -0.297 1.00 93.62 126 LEU A CA 1
ATOM 973 C C . LEU A 1 126 ? 8.558 -4.788 0.617 1.00 93.62 126 LEU A C 1
ATOM 975 O O . LEU A 1 126 ? 7.423 -4.628 0.168 1.00 93.62 126 LEU A O 1
ATOM 979 N N . ARG A 1 127 ? 8.861 -4.543 1.890 1.00 95.88 127 ARG A N 1
ATOM 980 C CA . ARG A 1 127 ? 7.882 -4.065 2.865 1.00 95.88 127 ARG A CA 1
ATOM 981 C C . ARG A 1 127 ? 8.469 -2.946 3.705 1.00 95.88 127 ARG A C 1
ATOM 983 O O . ARG A 1 127 ? 9.596 -3.062 4.175 1.00 95.88 127 ARG A O 1
ATOM 990 N N . VAL A 1 128 ? 7.678 -1.907 3.932 1.00 95.81 128 VAL A N 1
ATOM 991 C CA . VAL A 1 128 ? 7.977 -0.838 4.888 1.00 95.81 128 VAL A CA 1
ATOM 992 C C . VAL A 1 128 ? 6.724 -0.539 5.698 1.00 95.81 128 VAL A C 1
ATOM 994 O O . VAL A 1 128 ? 5.613 -0.685 5.191 1.00 95.81 128 VAL A O 1
ATOM 997 N N . SER A 1 129 ? 6.894 -0.161 6.961 1.00 95.06 129 SER A N 1
ATOM 998 C CA . SER A 1 129 ? 5.784 0.189 7.845 1.00 95.06 129 SER A CA 1
ATOM 999 C C . SER A 1 129 ? 5.947 1.608 8.361 1.00 95.06 129 SER A C 1
ATOM 1001 O O . SER A 1 129 ? 7.065 2.042 8.626 1.00 95.06 129 SER A O 1
ATOM 1003 N N . VAL A 1 130 ? 4.827 2.293 8.549 1.00 95.00 130 VAL A N 1
ATOM 1004 C CA . VAL A 1 130 ? 4.749 3.655 9.076 1.00 95.00 130 VAL A CA 1
ATOM 1005 C C . VAL A 1 130 ? 3.625 3.733 10.103 1.00 95.00 130 VAL A C 1
ATOM 1007 O O . VAL A 1 130 ? 2.634 3.013 9.993 1.00 95.00 130 VAL A O 1
ATOM 1010 N N . ILE A 1 131 ? 3.775 4.593 11.105 1.00 96.31 131 ILE A N 1
ATOM 1011 C CA . ILE A 1 131 ? 2.662 5.009 11.962 1.00 96.31 131 ILE A CA 1
ATOM 1012 C C . ILE A 1 131 ? 2.195 6.357 11.425 1.00 96.31 131 ILE A C 1
ATOM 1014 O O . ILE A 1 131 ? 2.965 7.312 11.434 1.00 96.31 131 ILE A O 1
ATOM 1018 N N . ALA A 1 132 ? 0.967 6.416 10.920 1.00 91.62 132 ALA A N 1
ATOM 1019 C CA . ALA A 1 132 ? 0.376 7.645 10.415 1.00 91.62 132 ALA A CA 1
ATOM 1020 C C . ALA A 1 132 ? -0.367 8.379 11.547 1.00 91.62 132 ALA A C 1
ATOM 1022 O O . ALA A 1 132 ? -1.068 7.725 12.327 1.00 91.62 132 ALA A O 1
ATOM 1023 N N . PRO A 1 133 ? -0.267 9.717 11.638 1.00 94.31 133 PRO A N 1
ATOM 1024 C CA . PRO A 1 133 ? -1.051 10.510 12.581 1.00 94.31 133 PRO A CA 1
ATOM 1025 C C . PRO A 1 133 ? -2.570 10.344 12.388 1.00 94.31 133 PRO A C 1
ATOM 1027 O O . PRO A 1 133 ? -3.008 9.880 11.331 1.00 94.31 133 PRO A O 1
ATOM 1030 N N . PRO A 1 134 ? -3.389 10.747 13.376 1.00 90.00 134 PRO A N 1
ATOM 1031 C CA . PRO A 1 134 ? -4.838 10.860 13.218 1.00 90.00 134 PRO A CA 1
ATOM 1032 C C . PRO A 1 134 ? -5.236 11.685 11.993 1.00 90.00 134 PRO A C 1
ATOM 1034 O O . PRO A 1 134 ? -4.633 12.730 11.747 1.00 90.00 134 PRO A O 1
ATOM 1037 N N . LEU A 1 135 ? -6.284 11.260 11.280 1.00 81.88 135 LEU A N 1
ATOM 1038 C CA . LEU A 1 135 ? -6.887 12.003 10.159 1.00 81.88 135 LEU A CA 1
ATOM 1039 C C . LEU A 1 135 ? -5.865 12.459 9.098 1.00 81.88 135 LEU A C 1
ATOM 1041 O O . LEU A 1 135 ? -5.972 13.540 8.517 1.00 81.88 135 LEU A O 1
ATOM 1045 N N . TYR A 1 136 ? -4.841 11.639 8.875 1.00 81.50 136 TYR A N 1
ATOM 1046 C CA . TYR A 1 136 ? -3.698 11.964 8.036 1.00 81.50 136 TYR A CA 1
ATOM 1047 C C . TYR A 1 136 ? -3.949 11.642 6.557 1.00 81.50 136 TYR A C 1
ATOM 1049 O O . TYR A 1 136 ? -4.540 10.616 6.215 1.00 81.50 136 TYR A O 1
ATOM 1057 N N . ALA A 1 137 ? -3.444 12.497 5.668 1.00 81.44 137 ALA A N 1
ATOM 1058 C CA . ALA A 1 137 ? -3.417 12.284 4.226 1.00 81.44 137 ALA A CA 1
ATOM 1059 C C . ALA A 1 137 ? -1.982 12.474 3.726 1.00 81.44 137 ALA A C 1
ATOM 1061 O O . ALA A 1 137 ? -1.475 13.594 3.701 1.00 81.44 137 ALA A O 1
ATOM 1062 N N . GLY A 1 138 ? -1.340 11.374 3.339 1.00 76.44 138 GLY A N 1
ATOM 1063 C CA . GLY A 1 138 ? 0.072 11.345 2.979 1.00 76.44 138 GLY A CA 1
ATOM 1064 C C . GLY A 1 138 ? 0.331 10.894 1.557 1.00 76.44 138 GLY A C 1
ATOM 1065 O O . GLY A 1 138 ? -0.557 10.416 0.849 1.00 76.44 138 GLY A O 1
ATOM 1066 N N . GLN A 1 139 ? 1.594 11.011 1.156 1.00 82.25 139 GLN A N 1
ATOM 1067 C CA . GLN A 1 139 ? 2.073 10.504 -0.123 1.00 82.25 139 GLN A CA 1
ATOM 1068 C C . GLN A 1 139 ? 3.081 9.378 0.086 1.00 82.25 139 GLN A C 1
ATOM 1070 O O . GLN A 1 139 ? 4.106 9.551 0.739 1.00 82.25 139 GLN A O 1
ATOM 1075 N N . LEU A 1 140 ? 2.806 8.232 -0.526 1.00 85.44 140 LEU A N 1
ATOM 1076 C CA . LEU A 1 140 ? 3.773 7.168 -0.740 1.00 85.44 140 LEU A CA 1
ATOM 1077 C C . LEU A 1 140 ? 4.486 7.453 -2.060 1.00 85.44 140 LEU A C 1
ATOM 1079 O O . LEU A 1 140 ? 3.901 7.284 -3.130 1.00 85.44 140 LEU A O 1
ATOM 1083 N N . LYS A 1 141 ? 5.743 7.877 -1.992 1.00 90.31 141 LYS A N 1
ATOM 1084 C CA . LYS A 1 141 ? 6.607 8.040 -3.160 1.00 90.31 141 LYS A CA 1
ATOM 1085 C C . LYS A 1 141 ? 7.279 6.718 -3.500 1.00 90.31 141 LYS A C 1
ATOM 1087 O O . LYS A 1 141 ? 7.657 5.936 -2.625 1.00 90.31 141 LYS A O 1
ATOM 1092 N N . LEU A 1 142 ? 7.422 6.475 -4.792 1.00 90.38 142 LEU A N 1
ATOM 1093 C CA . LEU A 1 142 ? 7.935 5.244 -5.363 1.00 90.38 142 LEU A CA 1
ATOM 1094 C C . LEU A 1 142 ? 9.024 5.588 -6.367 1.00 90.38 142 LEU A C 1
ATOM 1096 O O . LEU A 1 142 ? 8.787 6.364 -7.290 1.00 90.38 142 LEU A O 1
ATOM 1100 N N . HIS A 1 143 ? 10.183 4.959 -6.218 1.00 92.69 143 HIS A N 1
ATOM 1101 C CA . HIS A 1 143 ? 11.207 4.937 -7.253 1.00 92.69 143 HIS A CA 1
ATOM 1102 C C . HIS A 1 143 ? 11.144 3.588 -7.956 1.00 92.69 143 HIS A C 1
ATOM 1104 O O . HIS A 1 143 ? 11.299 2.557 -7.301 1.00 92.69 143 HIS A O 1
ATOM 1110 N N . LEU A 1 144 ? 10.896 3.602 -9.265 1.00 91.19 144 LEU A N 1
ATOM 1111 C CA . LEU A 1 144 ? 10.793 2.409 -10.103 1.00 91.19 144 LEU A CA 1
ATOM 1112 C C . LEU A 1 144 ? 11.703 2.590 -11.318 1.00 91.19 144 LEU A C 1
ATOM 1114 O O . LEU A 1 144 ? 11.338 3.261 -12.282 1.00 91.19 144 LEU A O 1
ATOM 1118 N N . GLU A 1 145 ? 12.893 2.004 -11.263 1.00 91.50 145 GLU A N 1
ATOM 1119 C CA . GLU A 1 145 ? 13.904 2.108 -12.314 1.00 91.50 145 GLU A CA 1
ATOM 1120 C C . GLU A 1 145 ? 14.304 0.702 -12.780 1.00 91.50 145 GLU A C 1
ATOM 1122 O O . GLU A 1 145 ? 14.637 -0.164 -11.975 1.00 91.50 145 GLU A O 1
ATOM 1127 N N . GLY A 1 146 ? 14.263 0.458 -14.087 1.00 90.94 146 GLY A N 1
ATOM 1128 C CA . GLY A 1 146 ? 14.792 -0.748 -14.718 1.00 90.94 146 GLY A CA 1
ATOM 1129 C C . GLY A 1 146 ? 16.326 -0.762 -14.779 1.00 90.94 146 GLY A C 1
ATOM 1130 O O . GLY A 1 146 ? 16.995 0.197 -14.388 1.00 90.94 146 GLY A O 1
ATOM 1131 N N . PRO A 1 147 ? 16.942 -1.841 -15.285 1.00 90.19 147 PRO A N 1
ATOM 1132 C CA . PRO A 1 147 ? 18.396 -1.949 -15.314 1.00 90.19 147 PRO A CA 1
ATOM 1133 C C . PRO A 1 147 ? 19.032 -0.818 -16.127 1.00 90.19 147 PRO A C 1
ATOM 1135 O O . PRO A 1 147 ? 18.520 -0.418 -17.173 1.00 90.19 147 PRO A O 1
ATOM 1138 N N . ASN A 1 148 ? 20.193 -0.339 -15.677 1.00 86.25 148 ASN A N 1
ATOM 1139 C CA . ASN A 1 148 ? 20.952 0.732 -16.333 1.00 86.25 148 ASN A CA 1
ATOM 1140 C C . ASN A 1 148 ? 20.194 2.070 -16.469 1.00 86.25 148 ASN A C 1
ATOM 1142 O O . ASN A 1 148 ? 20.463 2.820 -17.407 1.00 86.25 148 ASN A O 1
ATOM 1146 N N . GLY A 1 149 ? 19.262 2.382 -15.560 1.00 85.12 149 GLY A N 1
ATOM 1147 C CA . GLY A 1 149 ? 18.542 3.662 -15.578 1.00 85.12 149 GLY A CA 1
ATOM 1148 C C . GLY A 1 149 ? 17.400 3.736 -16.594 1.00 85.12 149 GLY A C 1
ATOM 1149 O O . GLY A 1 149 ? 16.967 4.830 -16.948 1.00 85.12 149 GLY A O 1
ATOM 1150 N N . ARG A 1 150 ? 16.951 2.589 -17.114 1.00 86.56 150 ARG A N 1
ATOM 1151 C CA . ARG A 1 150 ? 15.877 2.499 -18.115 1.00 86.56 150 ARG A CA 1
ATOM 1152 C C . ARG A 1 150 ? 14.509 2.337 -17.456 1.00 86.56 150 ARG A C 1
ATOM 1154 O O . ARG A 1 150 ? 14.417 2.059 -16.266 1.00 86.56 150 ARG A O 1
ATOM 1161 N N . GLY A 1 151 ? 13.438 2.481 -18.232 1.00 86.31 151 GLY A N 1
ATOM 1162 C CA . GLY A 1 151 ? 12.092 2.127 -17.777 1.00 86.31 151 GLY A CA 1
ATOM 1163 C C . GLY A 1 151 ? 11.951 0.623 -17.513 1.00 86.31 151 GLY A C 1
ATOM 1164 O O . GLY A 1 151 ? 12.735 -0.193 -18.006 1.00 86.31 151 GLY A O 1
ATOM 1165 N N . LEU A 1 152 ? 10.937 0.239 -16.735 1.00 87.00 152 LEU A N 1
ATOM 1166 C CA . LEU A 1 152 ? 10.558 -1.169 -16.608 1.00 87.00 152 LEU A CA 1
ATOM 1167 C C . LEU A 1 152 ? 9.924 -1.652 -17.928 1.00 87.00 152 LEU A C 1
ATOM 1169 O O . LEU A 1 152 ? 9.095 -0.927 -18.474 1.00 87.00 152 LEU A O 1
ATOM 1173 N N . PRO A 1 153 ? 10.261 -2.856 -18.432 1.00 86.12 153 PRO A N 1
ATOM 1174 C CA . PRO A 1 153 ? 9.724 -3.363 -19.698 1.00 86.12 153 PRO A CA 1
ATOM 1175 C C . PRO A 1 153 ? 8.234 -3.713 -19.586 1.00 86.12 153 PRO A C 1
ATOM 1177 O O . PRO A 1 153 ? 7.772 -4.077 -18.508 1.00 86.12 153 PRO A O 1
ATOM 1180 N N . SER A 1 154 ? 7.497 -3.733 -20.702 1.00 84.00 154 SER A N 1
ATOM 1181 C CA . SER A 1 154 ? 6.047 -4.036 -20.737 1.00 84.00 154 SER A CA 1
ATOM 1182 C C . SER A 1 154 ? 5.622 -5.373 -20.117 1.00 84.00 154 SER A C 1
ATOM 1184 O O . SER A 1 154 ? 4.474 -5.551 -19.714 1.00 84.00 154 SER A O 1
ATOM 1186 N N . SER A 1 155 ? 6.540 -6.334 -20.006 1.00 83.44 155 SER A N 1
ATOM 1187 C CA . SER A 1 155 ? 6.287 -7.607 -19.329 1.00 83.44 155 SER A CA 1
ATOM 1188 C C . SER A 1 155 ? 6.317 -7.515 -17.799 1.00 83.44 155 SER A C 1
ATOM 1190 O O . SER A 1 155 ? 5.822 -8.431 -17.130 1.00 83.44 155 SER A O 1
ATOM 1192 N N . ALA A 1 156 ? 6.938 -6.469 -17.252 1.00 87.75 156 ALA A N 1
ATOM 1193 C CA . ALA A 1 156 ? 7.134 -6.264 -15.826 1.00 87.75 156 ALA A CA 1
ATOM 1194 C C . ALA A 1 156 ? 5.921 -5.581 -15.189 1.00 87.75 156 ALA A C 1
ATOM 1196 O O . ALA A 1 156 ? 5.305 -4.687 -15.768 1.00 87.75 156 ALA A O 1
ATOM 1197 N N . SER A 1 157 ? 5.612 -5.978 -13.959 1.00 88.00 157 SER A N 1
ATOM 1198 C CA . SER A 1 157 ? 4.610 -5.305 -13.138 1.00 88.00 157 SER A CA 1
ATOM 1199 C C . SER A 1 157 ? 5.073 -5.190 -11.692 1.00 88.00 157 SER A C 1
ATOM 1201 O O . SER A 1 157 ? 5.681 -6.123 -11.159 1.00 88.00 157 SER A O 1
ATOM 1203 N N . VAL A 1 158 ? 4.725 -4.078 -11.053 1.00 88.12 158 VAL A N 1
ATOM 1204 C CA . VAL A 1 158 ? 4.980 -3.809 -9.638 1.00 88.12 158 VAL A CA 1
ATOM 1205 C C . VAL A 1 158 ? 3.652 -3.505 -8.954 1.00 88.12 158 VAL A C 1
ATOM 1207 O O . VAL A 1 158 ? 3.031 -2.485 -9.226 1.00 88.12 158 VAL A O 1
ATOM 1210 N N . GLU A 1 159 ? 3.201 -4.392 -8.074 1.00 90.50 159 GLU A N 1
ATOM 1211 C CA . GLU A 1 159 ? 2.007 -4.182 -7.252 1.00 90.50 159 GLU A CA 1
ATOM 1212 C C . GLU A 1 159 ? 2.396 -3.544 -5.918 1.00 90.50 159 GLU A C 1
ATOM 1214 O O . GLU A 1 159 ? 3.283 -4.034 -5.230 1.00 90.50 159 GLU A O 1
ATOM 1219 N N . ILE A 1 160 ? 1.708 -2.479 -5.532 1.00 88.25 160 ILE A N 1
ATOM 1220 C CA . ILE A 1 160 ? 1.787 -1.829 -4.233 1.00 88.25 160 ILE A CA 1
ATOM 1221 C C . ILE A 1 160 ? 0.509 -2.152 -3.470 1.00 88.25 160 ILE A C 1
ATOM 1223 O O . ILE A 1 160 ? -0.574 -1.741 -3.875 1.00 8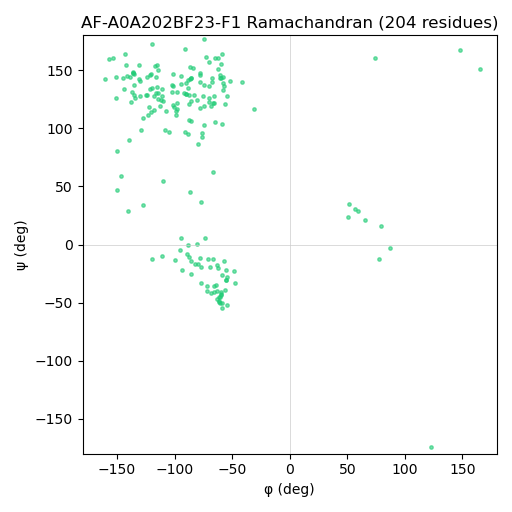8.25 160 ILE A O 1
ATOM 1227 N N . GLY A 1 161 ? 0.627 -2.891 -2.374 1.00 88.56 161 GLY A N 1
ATOM 1228 C CA . GLY A 1 161 ? -0.453 -3.130 -1.426 1.00 88.56 161 GLY A CA 1
ATOM 1229 C C . GLY A 1 161 ? -0.300 -2.261 -0.187 1.00 88.56 161 GLY A C 1
ATOM 1230 O O . GLY A 1 161 ? 0.797 -2.151 0.358 1.00 88.56 161 GLY A O 1
ATOM 1231 N N . MET A 1 162 ? -1.402 -1.694 0.287 1.00 88.81 162 MET A N 1
ATOM 1232 C CA . MET A 1 162 ? -1.484 -1.058 1.600 1.00 88.81 162 MET A CA 1
ATOM 1233 C C . MET A 1 162 ? -2.190 -2.010 2.563 1.00 88.81 162 MET A C 1
ATOM 1235 O O . MET A 1 162 ? -3.249 -2.555 2.250 1.00 88.81 162 MET A O 1
ATOM 1239 N N . LEU A 1 163 ? -1.602 -2.216 3.735 1.00 91.50 163 LEU A N 1
ATOM 1240 C CA . LEU A 1 163 ? -2.147 -3.031 4.812 1.00 91.50 163 LEU A CA 1
ATOM 1241 C C . LEU A 1 163 ? -2.301 -2.153 6.051 1.00 91.50 163 LEU A C 1
ATOM 1243 O O . LEU A 1 163 ? -1.364 -1.446 6.411 1.00 91.50 163 LEU A O 1
ATOM 1247 N N . TRP A 1 164 ? -3.440 -2.226 6.723 1.00 92.75 164 TRP A N 1
ATOM 1248 C CA . TRP A 1 164 ? -3.613 -1.693 8.066 1.00 92.75 164 TRP A CA 1
ATOM 1249 C C . TRP A 1 164 ? -3.209 -2.758 9.082 1.00 92.75 164 TRP A C 1
ATOM 1251 O O . TRP A 1 164 ? -3.733 -3.875 9.089 1.00 92.75 164 TRP A O 1
ATOM 1261 N N . CYS A 1 165 ? -2.222 -2.428 9.904 1.00 96.00 165 CYS A N 1
ATOM 1262 C CA . CYS A 1 165 ? -1.688 -3.298 10.937 1.00 96.00 165 CYS A CA 1
ATOM 1263 C C . CYS A 1 165 ? -2.497 -3.077 12.211 1.00 96.00 165 CYS A C 1
ATOM 1265 O O . CYS A 1 165 ? -2.194 -2.174 12.984 1.00 96.00 165 CYS A O 1
ATOM 1267 N N . VAL A 1 166 ? -3.513 -3.906 12.434 1.00 95.44 166 VAL A N 1
ATOM 1268 C CA . VAL A 1 166 ? -4.421 -3.791 13.579 1.00 95.44 166 VAL A CA 1
ATOM 1269 C C . VAL A 1 166 ? -3.805 -4.531 14.773 1.00 95.44 166 VAL A C 1
ATOM 1271 O O . VAL A 1 166 ? -3.772 -5.770 14.761 1.00 95.44 166 VAL A O 1
ATOM 1274 N N . PRO A 1 167 ? -3.275 -3.831 15.797 1.00 94.81 167 PRO A N 1
ATOM 1275 C CA . PRO A 1 167 ? -2.733 -4.482 16.984 1.00 94.81 167 PRO A CA 1
ATOM 1276 C C . PRO A 1 167 ? -3.854 -5.047 17.856 1.00 94.81 167 PRO A C 1
ATOM 1278 O O . PRO A 1 167 ? -4.992 -4.587 17.796 1.00 94.81 167 PRO A O 1
ATOM 1281 N N . HIS A 1 168 ? -3.512 -5.981 18.746 1.00 94.12 168 HIS A N 1
ATOM 1282 C CA . HIS A 1 168 ? -4.460 -6.550 19.713 1.00 94.12 168 HIS A CA 1
ATOM 1283 C C . HIS A 1 168 ? -5.180 -5.486 20.568 1.00 94.12 168 HIS A C 1
ATOM 1285 O O . HIS A 1 168 ? -6.300 -5.697 21.020 1.00 94.12 168 HIS A O 1
ATOM 1291 N N . SER A 1 169 ? -4.545 -4.334 20.799 1.00 92.81 169 SER A N 1
ATOM 1292 C CA . SER A 1 169 ? -5.114 -3.226 21.572 1.00 92.81 169 SER A CA 1
ATOM 1293 C C . SER A 1 169 ? -6.140 -2.375 20.816 1.00 92.81 169 SER A C 1
ATOM 1295 O O . SER A 1 169 ? -6.783 -1.538 21.443 1.00 92.81 169 SER A O 1
ATOM 1297 N N . ASN A 1 170 ? -6.273 -2.525 19.494 1.00 93.94 170 ASN A N 1
ATOM 1298 C CA . ASN A 1 170 ? -7.212 -1.734 18.698 1.00 93.94 170 ASN A CA 1
ATOM 1299 C C . ASN A 1 170 ? -8.645 -2.279 18.865 1.00 93.94 170 ASN A C 1
ATOM 1301 O O . ASN A 1 170 ? -8.859 -3.493 18.888 1.00 93.94 170 ASN A O 1
ATOM 1305 N N . SER A 1 171 ? -9.639 -1.391 18.960 1.00 93.25 171 SER A N 1
ATOM 1306 C CA . SER A 1 171 ? -11.054 -1.754 19.144 1.00 93.25 171 SER A CA 1
ATOM 1307 C C . SER A 1 171 ? -11.612 -2.646 18.033 1.00 93.25 171 SER A C 1
ATOM 1309 O O . SER A 1 171 ? -12.534 -3.422 18.277 1.00 93.25 171 SER A O 1
ATOM 1311 N N . HIS A 1 172 ? -11.036 -2.578 16.834 1.00 92.31 172 HIS A N 1
ATOM 1312 C CA . HIS A 1 172 ? -11.425 -3.384 15.681 1.00 92.31 172 HIS A CA 1
ATOM 1313 C C . HIS A 1 172 ? -10.703 -4.732 15.597 1.00 92.31 172 HIS A C 1
ATOM 1315 O O . HIS A 1 172 ? -10.989 -5.510 14.692 1.00 92.31 172 HIS A O 1
ATOM 1321 N N . TYR A 1 173 ? -9.797 -5.065 16.526 1.00 94.38 173 TYR A N 1
ATOM 1322 C CA . TYR A 1 173 ? -8.954 -6.260 16.417 1.00 94.38 173 TYR A CA 1
ATOM 1323 C C . TYR A 1 173 ? -9.743 -7.559 16.223 1.00 94.38 173 TYR A C 1
ATOM 1325 O O . TYR A 1 173 ? -9.492 -8.297 15.273 1.00 94.38 173 TYR A O 1
ATOM 1333 N N . LEU A 1 174 ? -10.724 -7.838 17.087 1.00 93.31 174 LEU A N 1
ATOM 1334 C CA . LEU A 1 174 ? -11.510 -9.074 16.989 1.00 93.31 174 LEU A CA 1
ATOM 1335 C C . LEU A 1 174 ? -12.332 -9.134 15.696 1.00 93.31 174 LEU A C 1
ATOM 1337 O O . LEU A 1 174 ? -12.469 -10.205 15.111 1.00 93.31 174 LEU A O 1
ATOM 1341 N N . GLN A 1 175 ? -12.833 -7.988 15.230 1.00 90.44 175 GLN A N 1
ATOM 1342 C CA . GLN A 1 175 ? -13.557 -7.903 13.964 1.00 90.44 175 GLN A CA 1
ATOM 1343 C C . GLN A 1 175 ? -12.612 -8.150 12.782 1.00 90.44 175 GLN A C 1
ATOM 1345 O O . GLN A 1 175 ? -12.961 -8.877 11.859 1.00 90.44 175 GLN A O 1
ATOM 1350 N N . ALA A 1 176 ? -11.397 -7.598 12.822 1.00 88.19 176 ALA A N 1
ATOM 1351 C CA . ALA A 1 176 ? -10.367 -7.814 11.813 1.00 88.19 176 ALA A CA 1
ATOM 1352 C C . ALA A 1 176 ? -9.919 -9.283 11.752 1.00 88.19 176 ALA A C 1
ATOM 1354 O O . ALA A 1 176 ? -9.733 -9.823 10.664 1.00 88.19 176 ALA A O 1
ATOM 1355 N N . VAL A 1 177 ? -9.780 -9.948 12.906 1.00 89.81 177 VAL A N 1
ATOM 1356 C CA . VAL A 1 177 ? -9.491 -11.388 12.977 1.00 89.81 177 VAL A CA 1
ATOM 1357 C C . VAL A 1 177 ? -10.582 -12.200 12.281 1.00 89.81 177 VAL A C 1
ATOM 1359 O O . VAL A 1 177 ? -10.258 -13.058 11.461 1.00 89.81 177 VAL A O 1
ATOM 1362 N N . ASP A 1 178 ? -11.851 -11.944 12.611 1.00 87.31 178 ASP A N 1
ATOM 1363 C CA . ASP A 1 178 ? -12.996 -12.660 12.039 1.00 87.31 178 ASP A CA 1
ATOM 1364 C C . ASP A 1 178 ? -13.096 -12.431 10.525 1.00 87.31 178 ASP A C 1
ATOM 1366 O O . ASP A 1 178 ? -13.145 -13.387 9.751 1.00 87.31 178 ASP A O 1
ATOM 1370 N N . LEU A 1 179 ? -12.983 -11.169 10.097 1.00 82.81 179 LEU A N 1
ATOM 1371 C CA . LEU A 1 179 ? -13.009 -10.762 8.691 1.00 82.81 179 LEU A CA 1
ATOM 1372 C C . LEU A 1 179 ? -11.936 -11.468 7.850 1.00 82.81 179 LEU A C 1
ATOM 1374 O O . LEU A 1 179 ? -12.187 -11.835 6.703 1.00 82.81 179 LEU A O 1
ATOM 1378 N N . LEU A 1 180 ? -10.740 -11.660 8.413 1.00 84.19 180 LEU A N 1
ATOM 1379 C CA . LEU A 1 180 ? -9.621 -12.326 7.742 1.00 84.19 180 LEU A CA 1
ATOM 1380 C C . LEU A 1 180 ? -9.622 -13.855 7.923 1.00 84.19 180 LEU A C 1
ATOM 1382 O O . LEU A 1 180 ? -8.837 -14.542 7.271 1.00 84.19 180 LEU A O 1
ATOM 1386 N N . GLY A 1 181 ? -10.461 -14.404 8.808 1.00 87.38 181 GLY A N 1
ATOM 1387 C CA . GLY A 1 181 ? -10.402 -15.813 9.213 1.00 87.38 181 GLY A CA 1
ATOM 1388 C C . GLY A 1 181 ? -9.118 -16.185 9.975 1.00 87.38 181 GLY A C 1
ATOM 1389 O O . GLY A 1 181 ? -8.741 -17.355 10.038 1.00 87.38 181 GLY A O 1
ATOM 1390 N N . GLU A 1 182 ? -8.432 -15.207 10.566 1.00 88.12 182 GLU A N 1
ATOM 1391 C CA . GLU A 1 182 ? -7.103 -15.329 11.184 1.00 88.12 182 GLU A CA 1
ATOM 1392 C C . GLU A 1 182 ? -7.179 -15.774 12.656 1.00 88.12 182 GLU A C 1
ATOM 1394 O O . GLU A 1 182 ? -6.508 -15.228 13.530 1.00 88.12 182 GLU A O 1
ATOM 1399 N N . VAL A 1 183 ? -8.000 -16.784 12.966 1.00 86.06 183 VAL A N 1
ATOM 1400 C CA . VAL A 1 183 ? -8.351 -17.183 14.351 1.00 86.06 183 VAL A CA 1
ATOM 1401 C C . VAL A 1 183 ? -7.119 -17.495 15.221 1.00 86.06 183 VAL A C 1
ATOM 1403 O O . VAL A 1 183 ? -7.117 -17.242 16.425 1.00 86.06 183 VAL A O 1
ATOM 1406 N N . GLY A 1 184 ? -6.029 -17.980 14.614 1.00 88.25 184 GLY A N 1
ATOM 1407 C CA . GLY A 1 184 ? -4.752 -18.230 15.298 1.00 88.25 184 GLY A CA 1
ATOM 1408 C C . GLY A 1 184 ? -4.029 -16.970 15.802 1.00 88.25 184 GLY A C 1
ATOM 1409 O O . GLY A 1 184 ? -3.098 -17.075 16.604 1.00 88.25 184 GLY A O 1
ATOM 1410 N N . ALA A 1 185 ? -4.445 -15.776 15.373 1.00 86.62 185 ALA A N 1
ATOM 1411 C CA . ALA A 1 185 ? -3.876 -14.514 15.829 1.00 86.62 185 ALA A CA 1
ATOM 1412 C C . ALA A 1 185 ? -4.262 -14.177 17.279 1.00 86.62 185 ALA A C 1
ATOM 1414 O O . ALA A 1 185 ? -3.417 -13.683 18.023 1.00 86.62 185 ALA A O 1
ATOM 1415 N N . VAL A 1 186 ? -5.483 -14.521 17.709 1.00 88.88 186 VAL A N 1
ATOM 1416 C CA . VAL A 1 186 ? -6.000 -14.211 19.056 1.00 88.88 186 VAL A CA 1
ATOM 1417 C C . VAL A 1 186 ? -5.133 -14.801 20.174 1.00 88.88 186 VAL A C 1
ATOM 1419 O O . VAL A 1 186 ? -4.672 -14.035 21.017 1.00 88.88 186 VAL A O 1
ATOM 1422 N N . PRO A 1 187 ? -4.833 -16.117 20.207 1.00 91.31 187 PRO A N 1
ATOM 1423 C CA . PRO A 1 187 ? -4.016 -16.679 21.284 1.00 91.31 187 PRO A CA 1
ATOM 1424 C C . PRO A 1 187 ? -2.552 -16.224 21.231 1.00 91.31 187 PRO A C 1
ATOM 1426 O O . PRO A 1 187 ? -1.846 -16.329 22.230 1.00 91.31 187 PRO A O 1
ATOM 1429 N N . THR A 1 188 ? -2.082 -15.740 20.078 1.00 90.75 188 THR A N 1
ATOM 1430 C CA . THR A 1 188 ? -0.700 -15.273 19.893 1.00 90.75 188 THR A CA 1
ATOM 1431 C C . THR A 1 188 ? -0.545 -13.766 20.083 1.00 90.75 188 THR A C 1
ATOM 1433 O O . THR A 1 188 ? 0.580 -13.273 20.040 1.00 90.75 188 THR A O 1
ATOM 1436 N N . LEU A 1 189 ? -1.652 -13.039 20.299 1.00 91.00 189 LEU A N 1
ATOM 1437 C CA . LEU A 1 189 ? -1.712 -11.581 20.457 1.00 91.00 189 LEU A CA 1
ATOM 1438 C C . LEU A 1 189 ? -0.992 -10.812 19.335 1.00 91.00 189 LEU A C 1
ATOM 1440 O O . LEU A 1 189 ? -0.557 -9.675 19.523 1.00 91.00 189 LEU A O 1
ATOM 1444 N N . ARG A 1 190 ? -0.843 -11.432 18.158 1.00 92.94 190 ARG A N 1
ATOM 1445 C CA . ARG A 1 190 ? -0.159 -10.819 17.017 1.00 92.94 190 ARG A CA 1
ATOM 1446 C C . ARG A 1 190 ? -1.082 -9.822 16.331 1.00 92.94 190 ARG A C 1
ATOM 1448 O O . ARG A 1 190 ? -2.284 -10.074 16.219 1.00 92.94 190 ARG A O 1
ATOM 1455 N N . SER A 1 191 ? -0.513 -8.739 15.810 1.00 94.31 191 SER A N 1
ATOM 1456 C CA . SER A 1 191 ? -1.243 -7.827 14.928 1.00 94.31 191 SER A CA 1
ATOM 1457 C C . SER A 1 191 ? -1.726 -8.559 13.675 1.00 94.31 191 SER A C 1
ATOM 1459 O O . SER A 1 191 ? -1.018 -9.416 13.133 1.00 94.31 191 SER A O 1
ATOM 1461 N N . VAL A 1 192 ? -2.914 -8.198 13.200 1.00 94.69 192 VAL A N 1
ATOM 1462 C CA . VAL A 1 192 ? -3.446 -8.678 11.919 1.00 94.69 192 VAL A CA 1
ATOM 1463 C C . VAL A 1 192 ? -3.285 -7.610 10.845 1.00 94.69 192 VAL A C 1
ATOM 1465 O O . VAL A 1 192 ? -3.324 -6.418 11.135 1.00 94.69 192 VAL A O 1
ATOM 1468 N N . HIS A 1 193 ? -3.056 -8.042 9.606 1.00 93.19 193 HIS A N 1
ATOM 1469 C CA . HIS A 1 193 ? -2.778 -7.148 8.484 1.00 93.19 193 HIS A CA 1
ATOM 1470 C C . HIS A 1 193 ? -3.978 -7.127 7.546 1.00 93.19 193 HIS A C 1
ATOM 1472 O O . HIS A 1 193 ? -4.156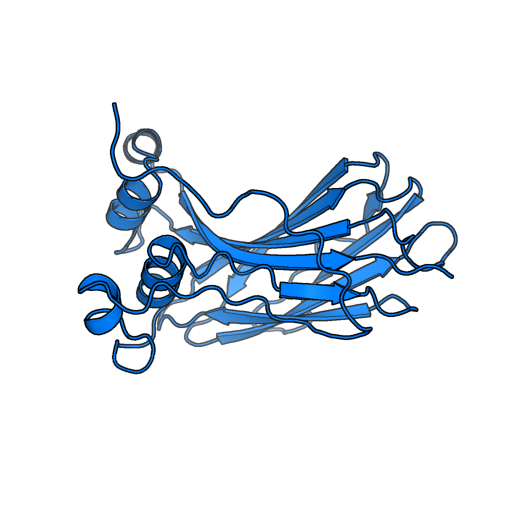 -8.022 6.721 1.00 93.19 193 HIS A O 1
ATOM 1478 N N . VAL A 1 194 ? -4.803 -6.104 7.702 1.00 88.31 194 VAL A N 1
ATOM 1479 C CA . VAL A 1 194 ? -6.042 -5.926 6.957 1.00 88.31 194 VAL A CA 1
ATOM 1480 C C . VAL A 1 194 ? -5.735 -5.222 5.633 1.00 88.31 194 VAL A C 1
ATOM 1482 O O . VAL A 1 194 ? -5.146 -4.142 5.653 1.00 88.31 194 VAL A O 1
ATOM 1485 N N . PRO A 1 195 ? -6.085 -5.789 4.468 1.00 86.56 195 PRO A N 1
ATOM 1486 C CA . PRO A 1 195 ? -5.799 -5.151 3.191 1.00 86.56 195 PRO A CA 1
ATOM 1487 C C . PRO A 1 195 ? -6.675 -3.911 2.982 1.00 86.56 195 PRO A C 1
ATOM 1489 O O . PRO A 1 195 ? -7.898 -3.984 3.041 1.00 86.56 195 PRO A O 1
ATOM 1492 N N . MET A 1 196 ? -6.026 -2.780 2.708 1.00 77.62 196 MET A N 1
ATOM 1493 C CA . MET A 1 196 ? -6.661 -1.478 2.466 1.00 77.62 196 MET A CA 1
ATOM 1494 C C . MET A 1 196 ? -6.777 -1.154 0.971 1.00 77.62 196 MET A C 1
ATOM 1496 O O . MET A 1 196 ? -7.470 -0.220 0.593 1.00 77.62 196 MET A O 1
ATOM 1500 N N . GLY A 1 197 ? -6.087 -1.892 0.102 1.00 76.50 197 GLY A N 1
ATOM 1501 C CA . GLY A 1 197 ? -6.136 -1.676 -1.341 1.00 76.50 197 GLY A CA 1
ATOM 1502 C C . GLY A 1 197 ? -4.823 -2.015 -2.032 1.00 76.50 197 GLY A C 1
ATOM 1503 O O . GLY A 1 197 ? -3.789 -2.207 -1.385 1.00 76.50 197 GLY A O 1
ATOM 1504 N N . TYR A 1 198 ? -4.887 -2.087 -3.362 1.00 79.94 198 TYR A N 1
ATOM 1505 C CA . TYR A 1 198 ? -3.751 -2.415 -4.215 1.00 79.94 198 TYR A CA 1
ATOM 1506 C C . TYR A 1 198 ? -3.695 -1.498 -5.439 1.00 79.94 198 TYR A C 1
ATOM 1508 O O . TYR A 1 198 ? -4.718 -1.071 -5.986 1.00 79.94 198 TYR A O 1
ATOM 1516 N N . PHE A 1 199 ? -2.479 -1.223 -5.893 1.00 77.56 199 PHE A N 1
ATOM 1517 C CA . PHE A 1 199 ? -2.193 -0.464 -7.101 1.00 77.56 199 PHE A CA 1
ATOM 1518 C C . PHE A 1 199 ? -1.102 -1.174 -7.892 1.00 77.56 199 PHE A C 1
ATOM 1520 O O . PHE A 1 199 ? -0.064 -1.502 -7.339 1.00 77.56 199 PHE A O 1
ATOM 1527 N N . THR A 1 200 ? -1.304 -1.423 -9.181 1.00 83.50 200 THR A N 1
ATOM 1528 C CA . THR A 1 200 ? -0.310 -2.075 -10.038 1.00 83.50 200 THR A CA 1
ATOM 1529 C C . THR A 1 200 ? 0.263 -1.091 -11.044 1.00 83.50 200 THR A C 1
ATOM 1531 O O . THR A 1 200 ? -0.460 -0.519 -11.855 1.00 83.50 200 THR A O 1
ATOM 1534 N N . PHE A 1 201 ? 1.581 -0.947 -11.031 1.00 81.62 201 PHE A N 1
ATOM 1535 C CA . PHE A 1 201 ? 2.325 -0.290 -12.090 1.00 81.62 201 PHE A CA 1
ATOM 1536 C C . PHE A 1 201 ? 2.736 -1.311 -13.150 1.00 81.62 201 PHE A C 1
ATOM 1538 O O . PHE A 1 201 ? 3.309 -2.351 -12.816 1.00 81.62 201 PHE A O 1
ATOM 1545 N N . LEU A 1 202 ? 2.454 -1.023 -14.417 1.00 83.88 202 LEU A N 1
ATOM 1546 C CA . LEU A 1 202 ? 2.907 -1.815 -15.562 1.00 83.88 202 LEU A CA 1
ATOM 1547 C C . LEU A 1 202 ? 4.093 -1.123 -16.223 1.00 83.88 202 LEU A C 1
ATOM 1549 O O . LEU A 1 202 ? 4.068 0.091 -16.412 1.00 83.88 202 LEU A O 1
ATOM 1553 N N . GLY A 1 203 ? 5.128 -1.878 -16.582 1.00 80.19 203 GLY A N 1
ATOM 1554 C CA . GLY A 1 203 ? 6.180 -1.329 -17.429 1.00 80.19 203 GLY A CA 1
ATOM 1555 C C . GLY A 1 203 ? 5.639 -0.917 -18.802 1.00 80.19 203 GLY A C 1
ATOM 1556 O O . GLY A 1 203 ? 4.580 -1.375 -19.235 1.00 80.19 203 GLY A O 1
ATOM 1557 N N . GLU A 1 204 ? 6.379 -0.068 -19.501 1.00 76.56 204 GLU A N 1
ATOM 1558 C CA . GLU A 1 204 ? 6.092 0.334 -20.881 1.00 76.56 204 GLU A CA 1
ATOM 1559 C C . GLU A 1 204 ? 7.218 -0.150 -2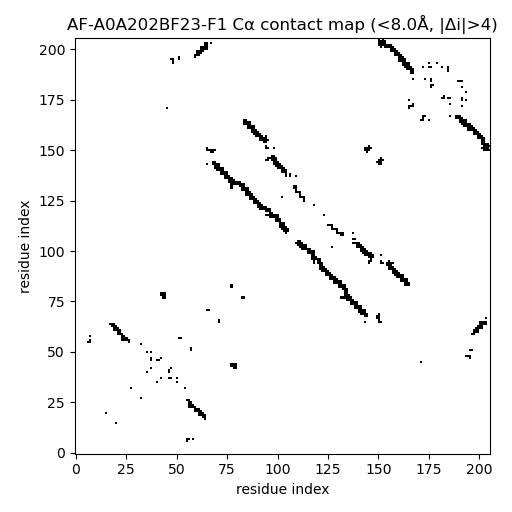1.800 1.00 76.56 204 GLU A C 1
ATOM 1561 O O . GLU A 1 204 ? 8.347 -0.382 -21.365 1.00 76.56 204 GLU A O 1
ATOM 1566 N N . ASN A 1 205 ? 6.913 -0.352 -23.084 1.00 58.75 205 ASN A N 1
ATOM 1567 C CA . ASN A 1 205 ? 7.968 -0.557 -24.078 1.00 58.75 205 ASN A CA 1
ATOM 1568 C C . ASN A 1 205 ? 8.761 0.751 -24.248 1.00 58.75 205 ASN A C 1
ATOM 1570 O O . ASN A 1 205 ? 8.162 1.827 -24.254 1.00 58.75 205 ASN A O 1
ATOM 1574 N N . GLU A 1 206 ? 10.089 0.647 -24.382 1.00 51.34 206 GLU A N 1
ATOM 1575 C CA . GLU A 1 206 ? 10.956 1.781 -24.756 1.00 51.34 206 GLU A CA 1
ATOM 1576 C C . GLU A 1 206 ? 10.546 2.408 -26.097 1.00 51.34 206 GLU A C 1
ATOM 1578 O O . GLU A 1 206 ? 10.306 1.640 -27.059 1.00 51.34 206 GLU A O 1
#

Sequence (206 aa):
MTTGERGASEAFVADLPLGHVCLVATITDADFFTKNNPLTIEQGNWNFVTWLINNGAAAWRNVNTVPKLGETSLVFHNQDGTPEQFSFVMRCRRVPEGSKLRMYSDDPDAAFDSGMVTVVKDSQELRVSVIAPPLYAGQLKLHLEGPNGRGLPSSASVEIGMLWCVPHSNSHYLQAVDLLGEVGAVPTLRSVHVPMGYFTFLGENE

pLDDT: mean 76.81, std 19.47, range [24.42, 96.31]

Organism: Chromobacterium violaceum (NCBI:txid536)

Nearest PDB structures (foldseek):
  8h3u-assembly1_A  TM=4.112E-01  e=7.189E-02  Homo sapiens
  8dsn-assembly1_A  TM=4.341E-01  e=7.377E+00  Rattus norvegicus
  8dsl-assembly2_B  TM=2.573E-01  e=3.313E+00  Rattus norvegicus
  5wja-assembly1_A  TM=2.600E-01  e=4.944E+00  Rattus norvegicus
  3mll-assembly1_A  TM=2.510E-01  e=5.235E+00  Rattus norvegicus

Mean predicted aligned error: 9.45 Å

Solvent-accessible surface area (backbone atoms only — not comparable to full-atom values): 11650 Å² total; per-residue (Å²): 137,78,77,86,74,92,76,77,79,73,86,79,84,68,92,70,72,94,55,81,48,81,60,77,54,77,78,89,85,45,74,65,55,75,72,56,36,80,90,77,49,77,82,28,53,68,53,53,32,54,44,44,71,71,31,65,30,52,61,51,52,41,38,33,63,51,62,76,69,44,65,51,74,45,79,50,73,36,51,33,89,49,71,44,40,36,34,43,36,40,39,37,37,59,34,58,60,57,13,40,39,33,46,34,24,88,46,87,76,48,53,41,67,59,52,84,40,70,34,84,44,38,63,44,79,48,72,43,68,41,57,35,45,45,62,30,78,48,57,47,33,36,33,54,30,18,48,93,80,34,49,37,46,55,78,13,34,40,36,39,34,39,26,40,46,40,38,64,87,41,93,58,27,71,57,52,30,61,77,68,67,42,67,77,33,66,90,65,58,46,60,46,76,45,69,69,50,46,38,34,35,30,24,42,77,134

Foldseek 3Di:
DDDDDQDPDDDDPDPDDAFKDWDFDFPPDDPVCVVLPVVPDQWALVSLLVCCLVGSRNPTATEHADPFAWKDKDKDWGRAQAFFKKKKKKWKAQADFQKWKKKFFPPPQWTDIQPIDTDHDRTDMTMDMTTHHGGDMGMTMMTTAGHPRGWTAQRMKMKIWMWTFAFLPHPCQVVLCVSVVVVVCVVVRGTDTRTNDMYMYGTYHD